Protein AF-I1QEI3-F1 (afdb_monomer)

Secondary structure (DSSP, 8-state):
-----------------------EEEEEEEETTEEEEEEEEETTS-THHHHHHHHTTS-TTS-GGG-EEEETTEEE-TTS-GGGGT--TT-EEEEETTS--PPPEEEEEEETT--EEEEEE-TTS-THHHHHHHHHTS-TTS---EEEEETTEEEPTT--TTTTT--TT-EEEEEE-----SEEEEEEE----SSS---EEEEEEETTTS-HHHHHHHHHHHS---S----EEEEETTEE--TTS-GGGGT--TT-EEEEEE-SS--SEEEEEEE-TT--EEEEEEETTS-THHHHHHHHHHS-GGG-TT----EETTTEEPPTT----

Radius of gyration: 44.95 Å; Cα contacts (8 Å, |Δi|>4): 487; chains: 1; bounding box: 97×33×172 Å

Organism: Oryza glaberrima (NCBI:txid4538)

Mean predicted aligned error: 21.42 Å

pLDDT: mean 75.98, std 14.63, range [37.31, 96.12]

Nearest PDB structures (foldseek):
  8peq-assembly2_J  TM=4.019E-01  e=6.754E-08  Homo sapiens
  6fno-assembly2_D  TM=8.205E-01  e=4.403E-04  Candidatus Caldarchaeum subterraneum
  3rcz-assembly1_A  TM=7.785E-01  e=3.681E-04  Schizosaccharomyces pombe
  3goe-assembly1_A  TM=7.679E-01  e=3.467E-04  Schizosaccharomyces pombe
  6fj7-assembly1_A  TM=7.016E-01  e=5.592E-04  Candidatus Caldarchaeum subterraneum

Foldseek 3Di:
DDDDDDDDDDDDDDDDPPPPPFDKAWEFEAEQVGTDDIDIDTQAAFQVVVVVVVVVPDDPPQLQVLKFKDFPNDTHDRRDGNVVVVDHHYGYIYMDSNNDPDDWAWEWEAEPVRDIDIDTHHQQDFQLVVLVVVLVPDDPPDANAFFKADPNDTDDSRDGNNNVVHHHPYYIYTDHDPPAPQKAKEKEWEDDPDPPDTDIDIDIDRQAPDFLVVSVVVSVVPDDPPDDPADWFKDWPNHTDDRRGGNVVVVDHHYTYIYTDRPPCPDQWDWDWDQDPVRDTDIDIDGQQAFCLVVVVVVVVPDPPVVCVPHDFDDDVNPDTDDRRDGPD

Structure (mmCIF, N/CA/C/O backbone):
data_AF-I1QEI3-F1
#
_entry.id   AF-I1QEI3-F1
#
loop_
_atom_site.group_PDB
_atom_site.id
_atom_site.type_symbol
_atom_site.label_atom_id
_atom_site.label_alt_id
_atom_site.label_comp_id
_atom_site.label_asym_id
_atom_site.label_entity_id
_atom_site.label_seq_id
_atom_site.pdbx_PDB_ins_code
_atom_site.Cartn_x
_atom_site.Cartn_y
_atom_site.Cartn_z
_atom_site.occupancy
_atom_site.B_iso_or_equiv
_atom_site.auth_seq_id
_atom_site.auth_comp_id
_atom_site.auth_asym_id
_atom_site.auth_atom_id
_atom_site.pdbx_PDB_model_num
ATOM 1 N N . MET A 1 1 ? -43.945 -4.187 102.363 1.00 39.41 1 MET A N 1
ATOM 2 C CA . MET A 1 1 ? -42.626 -4.617 101.855 1.00 39.41 1 MET A CA 1
ATOM 3 C C . MET A 1 1 ? -42.679 -4.577 100.335 1.00 39.41 1 MET A C 1
ATOM 5 O O . MET A 1 1 ? -43.653 -5.083 99.803 1.00 39.41 1 MET A O 1
ATOM 9 N N . SER A 1 2 ? -41.696 -3.902 99.724 1.00 40.25 2 SER A N 1
ATOM 10 C CA . SER A 1 2 ? -41.157 -3.994 98.346 1.00 40.25 2 SER A CA 1
ATOM 11 C C . SER A 1 2 ? -42.118 -4.255 97.166 1.00 40.25 2 SER A C 1
ATOM 13 O O . SER A 1 2 ? -42.734 -5.305 97.109 1.00 40.25 2 SER A O 1
ATOM 15 N N . SER A 1 3 ? -42.331 -3.291 96.249 1.00 38.84 3 SER A N 1
ATOM 16 C CA . SER A 1 3 ? -41.546 -3.063 94.997 1.00 38.84 3 SER A CA 1
ATOM 17 C C . SER A 1 3 ? -41.785 -4.184 93.958 1.00 38.84 3 SER A C 1
ATOM 19 O O . SER A 1 3 ? -41.676 -5.338 94.328 1.00 38.84 3 SER A O 1
ATOM 21 N N . LYS A 1 4 ? -42.037 -4.000 92.651 1.00 41.06 4 LYS A N 1
ATOM 22 C CA . LYS A 1 4 ? -41.897 -2.892 91.683 1.00 41.06 4 LYS A CA 1
ATOM 23 C C . LYS A 1 4 ? -42.450 -3.374 90.310 1.00 41.06 4 LYS A C 1
ATOM 25 O O . LYS A 1 4 ? -42.380 -4.567 90.060 1.00 41.06 4 LYS A O 1
ATOM 30 N N . ALA A 1 5 ? -42.956 -2.421 89.506 1.00 42.78 5 ALA A N 1
ATOM 31 C CA . ALA A 1 5 ? -43.163 -2.297 88.034 1.00 42.78 5 ALA A CA 1
ATOM 32 C C . ALA A 1 5 ? -43.078 -3.535 87.094 1.00 42.78 5 ALA A C 1
ATOM 34 O O . ALA A 1 5 ? -42.259 -4.421 87.303 1.00 42.78 5 ALA A O 1
ATOM 35 N N . THR A 1 6 ? -43.823 -3.602 85.974 1.00 38.12 6 THR A N 1
ATOM 36 C CA . THR A 1 6 ? -43.497 -3.003 84.637 1.00 38.12 6 THR A CA 1
ATOM 37 C C . THR A 1 6 ? -44.721 -3.223 83.702 1.00 38.12 6 THR A C 1
ATOM 39 O O . THR A 1 6 ? -45.252 -4.328 83.728 1.00 38.12 6 THR A O 1
ATOM 42 N N . ARG A 1 7 ? -45.407 -2.194 83.159 1.00 37.31 7 ARG A N 1
ATOM 43 C CA . ARG A 1 7 ? -45.267 -1.506 81.836 1.00 37.31 7 ARG A CA 1
ATOM 44 C C . ARG A 1 7 ? -45.379 -2.424 80.598 1.00 37.31 7 ARG A C 1
ATOM 46 O O . ARG A 1 7 ? -44.594 -3.356 80.505 1.00 37.31 7 ARG A O 1
ATOM 53 N N . GLU A 1 8 ? -46.475 -2.278 79.834 1.00 39.59 8 GLU A N 1
ATOM 54 C CA . GLU A 1 8 ? -46.597 -1.644 78.479 1.00 39.59 8 GLU A CA 1
ATOM 55 C C . GLU A 1 8 ? -46.305 -2.687 77.376 1.00 39.59 8 GLU A C 1
ATOM 57 O O . GLU A 1 8 ? -45.286 -3.361 77.446 1.00 39.59 8 GLU A O 1
ATOM 62 N N . ASP A 1 9 ? -47.311 -3.117 76.607 1.00 42.62 9 ASP A N 1
ATOM 63 C CA . ASP A 1 9 ? -47.854 -2.536 75.353 1.00 42.62 9 ASP A CA 1
ATOM 64 C C . ASP A 1 9 ? -47.081 -3.005 74.102 1.00 42.62 9 ASP A C 1
ATOM 66 O O . ASP A 1 9 ? -45.919 -3.380 74.196 1.00 42.62 9 ASP A O 1
ATOM 70 N N . ASP A 1 10 ? -47.801 -2.993 72.971 1.00 41.34 10 ASP A N 1
ATOM 71 C CA . ASP A 1 10 ? -47.399 -3.115 71.553 1.00 41.34 10 ASP A CA 1
ATOM 72 C C . ASP A 1 10 ? -47.964 -4.373 70.841 1.00 41.34 10 ASP A C 1
ATOM 74 O O . ASP A 1 10 ? -47.678 -5.504 71.229 1.00 41.34 10 ASP A O 1
ATOM 78 N N . ALA A 1 11 ? -48.926 -4.281 69.900 1.00 45.84 11 ALA A N 1
ATOM 79 C CA . ALA A 1 11 ? -48.977 -3.492 68.645 1.00 45.84 11 ALA A CA 1
ATOM 80 C C . ALA A 1 11 ? -47.878 -3.951 67.668 1.00 45.84 11 ALA A C 1
ATOM 82 O O . ALA A 1 11 ? -46.758 -4.210 68.079 1.00 45.84 11 ALA A O 1
ATOM 83 N N . ASP A 1 12 ? -48.043 -4.075 66.362 1.00 39.56 12 ASP A N 1
ATOM 84 C CA . ASP A 1 12 ? -49.139 -4.019 65.402 1.00 39.56 12 ASP A CA 1
ATOM 85 C C . ASP A 1 12 ? -48.501 -4.629 64.140 1.00 39.56 12 ASP A C 1
ATOM 87 O O . ASP A 1 12 ? -47.319 -4.401 63.861 1.00 39.56 12 ASP A O 1
ATOM 91 N N . ASP A 1 13 ? -49.244 -5.462 63.429 1.00 47.41 13 ASP A N 1
ATOM 92 C CA . ASP A 1 13 ? -48.789 -6.148 62.225 1.00 47.41 13 ASP A CA 1
ATOM 93 C C . ASP A 1 13 ? -48.844 -5.154 61.058 1.00 47.41 13 ASP A C 1
ATOM 95 O O . ASP A 1 13 ? -49.904 -4.885 60.497 1.00 47.41 13 ASP A O 1
ATOM 99 N N . SER A 1 14 ? -47.702 -4.546 60.731 1.00 42.22 14 SER A N 1
ATOM 100 C CA . SER A 1 14 ? -47.558 -3.658 59.576 1.00 42.22 14 SER A CA 1
ATOM 101 C C . SER A 1 14 ? -46.468 -4.192 58.656 1.00 42.22 14 SER A C 1
ATOM 103 O O . SER A 1 14 ? -45.283 -3.862 58.755 1.00 42.22 14 SER A O 1
ATOM 105 N N . SER A 1 15 ? -46.897 -5.066 57.748 1.00 46.69 15 SER A N 1
ATOM 106 C CA . SER A 1 15 ? -46.130 -5.523 56.598 1.00 46.69 15 SER A CA 1
ATOM 107 C C . SER A 1 15 ? -45.756 -4.332 55.708 1.00 46.69 15 SER A C 1
ATOM 109 O O . SER A 1 15 ? -46.595 -3.775 54.996 1.00 46.69 15 SER A O 1
ATOM 111 N N . SER A 1 16 ? -44.482 -3.948 55.744 1.00 42.94 16 SER A N 1
ATOM 112 C CA . SER A 1 16 ? -43.879 -3.039 54.765 1.00 42.94 16 SER A CA 1
ATOM 113 C C . SER A 1 16 ? -43.686 -3.769 53.426 1.00 42.94 16 SER A C 1
ATOM 115 O O . SER A 1 16 ? -43.391 -4.965 53.448 1.00 42.94 16 SER A O 1
ATOM 117 N N . PRO A 1 17 ? -43.822 -3.103 52.263 1.00 44.69 17 PRO A N 1
ATOM 118 C CA . PRO A 1 17 ? -43.474 -3.723 50.991 1.00 44.69 17 PRO A CA 1
ATOM 119 C C . PRO A 1 17 ? -41.961 -3.974 50.965 1.00 44.69 17 PRO A C 1
ATOM 121 O O . PRO A 1 17 ? -41.181 -3.081 51.303 1.00 44.69 17 PRO A O 1
ATOM 124 N N . GLU A 1 18 ? -41.549 -5.186 50.587 1.00 45.38 18 GLU A N 1
ATOM 125 C CA . GLU A 1 18 ? -40.155 -5.500 50.270 1.00 45.38 18 GLU A CA 1
ATOM 126 C C . GLU A 1 18 ? -39.706 -4.587 49.126 1.00 45.38 18 GLU A C 1
ATOM 128 O O . GLU A 1 18 ? -40.025 -4.793 47.958 1.00 45.38 18 GLU A O 1
ATOM 133 N N . VAL A 1 19 ? -38.995 -3.522 49.487 1.00 49.09 19 VAL A N 1
ATOM 134 C CA . VAL A 1 19 ? -38.166 -2.754 48.567 1.00 49.09 19 VAL A CA 1
ATOM 135 C C . VAL A 1 19 ? -37.103 -3.731 48.078 1.00 49.09 19 VAL A C 1
ATOM 137 O O . VAL A 1 19 ? -36.240 -4.115 48.869 1.00 49.09 19 VAL A O 1
ATOM 140 N N . GLU A 1 20 ? -37.184 -4.174 46.819 1.00 53.31 20 GLU A N 1
ATOM 141 C CA . GLU A 1 20 ? -36.096 -4.934 46.202 1.00 53.31 20 GLU A CA 1
ATOM 142 C C . GLU A 1 20 ? -34.801 -4.161 46.443 1.00 53.31 20 GLU A C 1
ATOM 144 O O . GLU A 1 20 ? -34.665 -2.991 46.075 1.00 53.31 20 GLU A O 1
ATOM 149 N N . ALA A 1 21 ? -33.888 -4.785 47.183 1.00 55.72 21 ALA A N 1
ATOM 150 C CA . ALA A 1 21 ? -32.648 -4.157 47.579 1.00 55.72 21 ALA A CA 1
ATOM 151 C C . ALA A 1 21 ? -31.871 -3.811 46.307 1.00 55.72 21 ALA A C 1
ATOM 153 O O . ALA A 1 21 ? -31.366 -4.704 45.634 1.00 55.72 21 ALA A O 1
ATOM 154 N N . SER A 1 22 ? -31.790 -2.516 45.991 1.00 64.50 22 SER A N 1
ATOM 155 C CA . SER A 1 22 ? -30.967 -1.969 44.913 1.00 64.50 22 SER A CA 1
ATOM 156 C C . SER A 1 22 ? -29.565 -2.580 44.991 1.00 64.50 22 SER A C 1
ATOM 158 O O . SER A 1 22 ? -28.791 -2.251 45.899 1.00 64.50 22 SER A O 1
ATOM 160 N N . SER A 1 23 ? -29.272 -3.517 44.094 1.00 85.62 23 SER A N 1
ATOM 161 C CA . SER A 1 23 ? -28.001 -4.230 44.029 1.00 85.62 23 SER A CA 1
ATOM 162 C C . SER A 1 23 ? -26.923 -3.300 43.476 1.00 85.62 23 SER A C 1
ATOM 164 O O . SER A 1 23 ? -27.188 -2.468 42.610 1.00 85.62 23 SER A O 1
ATOM 166 N N . LEU A 1 24 ? -25.705 -3.395 44.010 1.00 93.81 24 LEU A N 1
ATOM 167 C CA . LEU A 1 24 ? -24.551 -2.656 43.495 1.00 93.81 24 LEU A CA 1
ATOM 168 C C . LEU A 1 24 ? -23.885 -3.474 42.388 1.00 93.81 24 LEU A C 1
ATOM 170 O O . LEU A 1 24 ? -23.612 -4.655 42.592 1.00 93.81 24 LEU A O 1
ATOM 174 N N . ILE A 1 25 ? -23.593 -2.827 41.263 1.00 95.12 25 ILE A N 1
ATOM 175 C CA . ILE A 1 25 ? -22.855 -3.395 40.131 1.00 95.12 25 ILE A CA 1
ATOM 176 C C . ILE A 1 25 ? -21.701 -2.471 39.742 1.00 95.12 25 ILE A C 1
ATOM 178 O O . ILE A 1 25 ? -21.769 -1.256 39.931 1.00 95.12 25 ILE A O 1
ATOM 182 N N . THR A 1 26 ? -20.639 -3.039 39.189 1.00 95.44 26 THR A N 1
ATOM 183 C CA . THR A 1 26 ? -19.457 -2.329 38.703 1.00 95.44 26 THR A CA 1
ATOM 184 C C . THR A 1 26 ? -19.422 -2.367 37.186 1.00 95.44 26 THR A C 1
ATOM 186 O O . THR A 1 26 ? -19.091 -3.388 36.592 1.00 95.44 26 THR A O 1
ATOM 189 N N . LEU A 1 27 ? -19.719 -1.236 36.555 1.00 95.19 27 LEU A N 1
ATOM 190 C CA . LEU A 1 27 ? -19.698 -1.096 35.102 1.00 95.19 27 LEU A CA 1
ATOM 191 C C . LEU A 1 27 ? -18.337 -0.602 34.615 1.00 95.19 27 LEU A C 1
ATOM 193 O O . LEU A 1 27 ? -17.633 0.142 35.309 1.00 95.19 27 LEU A O 1
ATOM 197 N N . ARG A 1 28 ? -17.966 -0.999 33.397 1.00 93.31 28 ARG A N 1
ATOM 198 C CA . ARG A 1 28 ? -16.709 -0.616 32.743 1.00 93.31 28 ARG A CA 1
ATOM 199 C C . ARG A 1 28 ? -17.022 0.222 31.516 1.00 93.31 28 ARG A C 1
ATOM 201 O O . ARG A 1 28 ? -17.738 -0.243 30.636 1.00 93.31 28 ARG A O 1
ATOM 208 N N . VAL A 1 29 ? -16.455 1.423 31.415 1.00 90.62 29 VAL A N 1
ATOM 209 C CA . VAL A 1 29 ? -16.545 2.199 30.169 1.00 90.62 29 VAL A CA 1
ATOM 210 C C . VAL A 1 29 ? -15.271 2.005 29.371 1.00 90.62 29 VAL A C 1
ATOM 212 O O . VAL A 1 29 ? -14.158 2.233 29.863 1.00 90.62 29 VAL A O 1
ATOM 215 N N . LYS A 1 30 ? -15.451 1.567 28.130 1.00 85.69 30 LYS A N 1
ATOM 216 C CA . LYS A 1 30 ? -14.377 1.314 27.182 1.00 85.69 30 LYS A CA 1
ATOM 217 C C . LYS A 1 30 ? -14.507 2.243 25.989 1.00 85.69 30 LYS A C 1
ATOM 219 O O . LYS A 1 30 ? -15.583 2.377 25.410 1.00 85.69 30 LYS A O 1
ATOM 224 N N . ASP A 1 31 ? -13.395 2.831 25.580 1.00 77.12 31 ASP A N 1
ATOM 225 C CA . ASP A 1 31 ? -13.289 3.482 24.282 1.00 77.12 31 ASP A CA 1
ATOM 226 C C . ASP A 1 31 ? -12.246 2.782 23.407 1.00 77.12 31 ASP A C 1
ATOM 228 O O . ASP A 1 31 ? -11.858 1.634 23.642 1.00 77.12 31 ASP A O 1
ATOM 232 N N . SER A 1 32 ? -11.842 3.437 22.327 1.00 60.47 32 SER A N 1
ATOM 233 C CA . SER A 1 32 ? -10.917 2.870 21.361 1.00 60.47 32 SER A CA 1
ATOM 234 C C . SER A 1 32 ? -9.519 2.583 21.899 1.00 60.47 32 SER A C 1
ATOM 236 O O . SER A 1 32 ? -8.801 1.798 21.287 1.00 60.47 32 SER A O 1
ATOM 238 N N . GLU A 1 33 ? -9.124 3.202 23.009 1.00 65.81 33 GLU A N 1
ATOM 239 C CA . GLU A 1 33 ? -7.818 2.982 23.632 1.00 65.81 33 GLU A CA 1
ATOM 240 C C . GLU A 1 33 ? -7.867 1.918 24.737 1.00 65.81 33 GLU A C 1
ATOM 242 O O . GLU A 1 33 ? -6.837 1.550 25.301 1.00 65.81 33 GLU A O 1
ATOM 247 N N . GLY A 1 34 ? -9.053 1.375 25.024 1.00 65.81 34 GLY A N 1
ATOM 248 C CA . GLY A 1 34 ? -9.265 0.347 26.034 1.00 65.81 34 GLY A CA 1
ATOM 249 C C . GLY A 1 34 ? -10.199 0.804 27.147 1.00 65.81 34 GLY A C 1
ATOM 250 O O . GLY A 1 34 ? -11.004 1.721 26.988 1.00 65.81 34 GLY A O 1
ATOM 251 N N . VAL A 1 35 ? -10.166 0.084 28.272 1.00 70.50 35 VAL A N 1
ATOM 252 C CA . VAL A 1 35 ? -11.024 0.407 29.419 1.00 70.50 35 VAL A CA 1
ATOM 253 C C . VAL A 1 35 ? -10.459 1.627 30.121 1.00 70.50 35 VAL A C 1
ATOM 255 O O . VAL A 1 35 ? -9.336 1.590 30.617 1.00 70.50 35 VAL A O 1
ATOM 258 N N . ARG A 1 36 ? -11.251 2.694 30.163 1.00 75.50 36 ARG A N 1
ATOM 259 C CA . ARG A 1 36 ? -10.843 3.987 30.716 1.00 75.50 36 ARG A CA 1
ATOM 260 C C . ARG A 1 36 ? -11.254 4.141 32.164 1.00 75.50 36 ARG A C 1
ATOM 262 O O . ARG A 1 36 ? -10.493 4.688 32.954 1.00 75.50 36 ARG A O 1
ATOM 269 N N . ILE A 1 37 ? -12.436 3.635 32.514 1.00 87.62 37 ILE A N 1
ATOM 270 C CA . ILE A 1 37 ? -12.957 3.715 33.876 1.00 87.62 37 ILE A CA 1
ATOM 271 C C . ILE A 1 37 ? -13.713 2.455 34.278 1.00 87.62 37 ILE A C 1
ATOM 273 O O . ILE A 1 37 ? -14.273 1.732 33.451 1.00 87.62 37 ILE A O 1
ATOM 277 N N . THR A 1 38 ? -13.776 2.260 35.587 1.00 91.19 38 THR A N 1
ATOM 278 C CA . THR A 1 38 ? -14.713 1.362 36.256 1.00 91.19 38 THR A CA 1
ATOM 279 C C . THR A 1 38 ? -15.485 2.172 37.283 1.00 91.19 38 THR A C 1
ATOM 281 O O . THR A 1 38 ? -14.866 2.935 38.030 1.00 91.19 38 THR A O 1
ATOM 284 N N . ARG A 1 39 ? -16.804 2.009 37.354 1.00 92.19 39 ARG A N 1
ATOM 285 C CA . ARG A 1 39 ? -17.627 2.695 38.351 1.00 92.19 39 ARG A CA 1
ATOM 286 C C . ARG A 1 39 ? -18.641 1.738 38.951 1.00 92.19 39 ARG A C 1
ATOM 288 O O . ARG A 1 39 ? -19.391 1.089 38.230 1.00 92.19 39 ARG A O 1
ATOM 295 N N . THR A 1 40 ? -18.659 1.687 40.277 1.00 94.69 40 THR A N 1
ATOM 296 C CA . THR A 1 40 ? -19.677 0.967 41.038 1.00 94.69 40 THR A CA 1
ATOM 297 C C . THR A 1 40 ? -20.863 1.893 41.294 1.00 94.69 40 THR A C 1
ATOM 299 O O . THR A 1 40 ? -20.678 3.009 41.782 1.00 94.69 40 THR A O 1
ATOM 302 N N . MET A 1 41 ? -22.066 1.442 40.952 1.00 94.56 41 MET A N 1
ATOM 303 C CA . MET A 1 41 ? -23.328 2.170 41.120 1.00 94.56 41 MET A CA 1
ATOM 304 C C . MET A 1 41 ? -24.469 1.189 41.404 1.00 94.56 41 MET A C 1
ATOM 306 O O . MET A 1 41 ? -24.298 -0.023 41.256 1.00 94.56 41 MET A O 1
ATOM 310 N N . ARG A 1 42 ? -25.624 1.677 41.860 1.00 94.69 42 ARG A N 1
ATOM 311 C CA . ARG A 1 42 ? -26.803 0.822 42.043 1.00 94.69 42 ARG A CA 1
ATOM 312 C C . ARG A 1 42 ? -27.441 0.516 40.695 1.00 94.69 42 ARG A C 1
ATOM 314 O O . ARG A 1 42 ? -27.432 1.350 39.794 1.00 94.69 42 ARG A O 1
ATOM 321 N N . THR A 1 43 ? -28.093 -0.635 40.596 1.00 93.50 43 THR A N 1
ATOM 322 C CA . THR A 1 43 ? -28.912 -1.014 39.432 1.00 93.50 43 THR A CA 1
ATOM 323 C C . THR A 1 43 ? -30.067 -0.052 39.153 1.00 93.50 43 THR A C 1
ATOM 325 O O . THR A 1 43 ? -30.580 -0.036 38.040 1.00 93.50 43 THR A O 1
ATOM 328 N N . THR A 1 44 ? -30.436 0.773 40.137 1.00 93.06 44 THR A N 1
ATOM 329 C CA . THR A 1 44 ? -31.483 1.800 40.065 1.00 93.06 44 THR A CA 1
ATOM 330 C C . THR A 1 44 ? -30.955 3.221 39.845 1.00 93.06 44 THR A C 1
ATOM 332 O O . THR A 1 44 ? -31.761 4.142 39.737 1.00 93.06 44 THR A O 1
ATOM 335 N N . ASP A 1 45 ? -29.636 3.436 39.861 1.00 94.38 45 ASP A N 1
ATOM 336 C CA . ASP A 1 45 ? -29.056 4.768 39.651 1.00 94.38 45 ASP A CA 1
ATOM 337 C C . ASP A 1 45 ? -29.113 5.135 38.159 1.00 94.38 45 ASP A C 1
ATOM 339 O O . ASP A 1 45 ? -29.025 4.262 37.295 1.00 94.38 45 ASP A O 1
ATOM 343 N N . ALA A 1 46 ? -29.249 6.423 37.844 1.00 96.12 46 ALA A N 1
ATOM 344 C CA . ALA A 1 46 ? -29.256 6.899 36.462 1.00 96.12 46 ALA A CA 1
ATOM 345 C C . ALA A 1 46 ? -27.864 6.754 35.821 1.00 96.12 46 ALA A C 1
ATOM 347 O O . ALA A 1 46 ? -26.844 7.040 36.448 1.00 96.12 46 ALA A O 1
ATOM 348 N N . LEU A 1 47 ? -27.809 6.336 34.557 1.00 95.69 47 LEU A N 1
ATOM 349 C CA . LEU A 1 47 ? -26.563 6.153 33.810 1.00 95.69 47 LEU A CA 1
ATOM 350 C C . LEU A 1 47 ? -25.888 7.481 33.426 1.00 95.69 47 LEU A C 1
ATOM 352 O O . LEU A 1 47 ? -24.709 7.454 33.080 1.00 95.69 47 LEU A O 1
ATOM 356 N N . ASP A 1 48 ? -26.572 8.624 33.555 1.00 94.31 48 ASP A N 1
ATOM 357 C CA . ASP A 1 48 ? -25.983 9.970 33.446 1.00 94.31 48 ASP A CA 1
ATOM 358 C C . ASP A 1 48 ? -24.773 10.103 34.377 1.00 94.31 48 ASP A C 1
ATOM 360 O O . ASP A 1 48 ? -23.714 10.556 33.954 1.00 94.31 48 ASP A O 1
ATOM 364 N N . ASP A 1 49 ? -24.864 9.580 35.603 1.00 91.81 49 ASP A N 1
ATOM 365 C CA . ASP A 1 49 ? -23.755 9.594 36.557 1.00 91.81 49 ASP A CA 1
ATOM 366 C C . ASP A 1 49 ? -22.498 8.913 35.990 1.00 91.81 49 ASP A C 1
ATOM 368 O O . ASP A 1 49 ? -21.379 9.411 36.155 1.00 91.81 49 ASP A O 1
ATOM 372 N N . LEU A 1 50 ? -22.660 7.761 35.328 1.00 93.31 50 LEU A N 1
ATOM 373 C CA . LEU A 1 50 ? -21.569 7.028 34.682 1.00 93.31 50 LEU A CA 1
ATOM 374 C C . LEU A 1 50 ? -21.000 7.813 33.494 1.00 93.31 50 LEU A C 1
ATOM 376 O O . LEU A 1 50 ? -19.776 7.907 33.360 1.00 93.31 50 LEU A O 1
ATOM 380 N N . MET A 1 51 ? -21.879 8.359 32.651 1.00 91.25 51 MET A N 1
ATOM 381 C CA . MET A 1 51 ? -21.511 9.101 31.444 1.00 91.25 51 MET A CA 1
ATOM 382 C C . MET A 1 51 ? -20.769 10.393 31.784 1.00 91.25 51 MET A C 1
ATOM 384 O O . MET A 1 51 ? -19.672 10.604 31.272 1.00 91.25 51 MET A O 1
ATOM 388 N N . ASP A 1 52 ? -21.298 11.200 32.701 1.00 90.06 52 ASP A N 1
ATOM 389 C CA . ASP A 1 52 ? -20.698 12.462 33.143 1.00 90.06 52 ASP A CA 1
ATOM 390 C C . ASP A 1 52 ? -19.317 12.244 33.757 1.00 90.06 52 ASP A C 1
ATOM 392 O O . ASP A 1 52 ? -18.382 13.010 33.522 1.00 90.06 52 ASP A O 1
ATOM 396 N N . PHE A 1 53 ? -19.152 11.163 34.517 1.00 89.94 53 PHE A N 1
ATOM 397 C CA . PHE A 1 53 ? -17.861 10.831 35.108 1.00 89.94 53 PHE A CA 1
ATOM 398 C C . PHE A 1 53 ? -16.833 10.372 34.082 1.00 89.94 53 PHE A C 1
ATOM 400 O O . PHE A 1 53 ? -15.661 10.724 34.206 1.00 89.94 53 PHE A O 1
ATOM 407 N N . TYR A 1 54 ? -17.251 9.622 33.061 1.00 88.31 54 TYR A N 1
ATOM 408 C CA . TYR A 1 54 ? -16.374 9.320 31.936 1.00 88.31 54 TYR A CA 1
ATOM 409 C C . TYR A 1 54 ? -16.000 10.598 31.173 1.00 88.31 54 TYR A C 1
ATOM 411 O O . TYR A 1 54 ? -14.814 10.872 31.000 1.00 88.31 54 TYR A O 1
ATOM 419 N N . LEU A 1 55 ? -16.985 11.409 30.774 1.00 85.12 55 LEU A N 1
ATOM 420 C CA . LEU A 1 55 ? -16.778 12.631 29.991 1.00 85.12 55 LEU A CA 1
ATOM 421 C C . LEU A 1 55 ? -15.927 13.667 30.736 1.00 85.12 55 LEU A C 1
ATOM 423 O O . LEU A 1 55 ? -15.084 14.313 30.124 1.00 85.12 55 LEU A O 1
ATOM 427 N N . GLY A 1 56 ? -16.065 13.769 32.060 1.00 83.62 56 GLY A N 1
ATOM 428 C CA . GLY A 1 56 ? -15.216 14.619 32.898 1.00 83.62 56 GLY A CA 1
ATOM 429 C C . GLY A 1 56 ? -13.743 14.190 32.954 1.00 83.62 56 GLY A C 1
ATOM 430 O O . GLY A 1 56 ? -12.896 14.988 33.353 1.00 83.62 56 GLY A O 1
ATOM 431 N N . MET A 1 57 ? -13.421 12.953 32.557 1.00 79.00 57 MET A N 1
ATOM 432 C CA . MET A 1 57 ? -12.048 12.437 32.465 1.00 79.00 57 MET A CA 1
ATOM 433 C C . MET A 1 57 ? -11.489 12.451 31.034 1.00 79.00 57 MET A C 1
ATOM 435 O O . MET A 1 57 ? -10.287 12.252 30.850 1.00 79.00 57 MET A O 1
ATOM 439 N N . VAL A 1 58 ? -12.331 12.682 30.023 1.00 71.38 58 VAL A N 1
ATOM 440 C CA . VAL A 1 58 ? -11.910 12.770 28.621 1.00 71.38 58 VAL A CA 1
ATOM 441 C C . VAL A 1 58 ? -11.240 14.134 28.367 1.00 71.38 58 VAL A C 1
ATOM 443 O O . VAL A 1 58 ? -11.792 15.163 28.758 1.00 71.38 58 VAL A O 1
ATOM 446 N N . PRO A 1 59 ? -10.051 14.181 27.729 1.00 65.94 59 PRO A N 1
ATOM 447 C CA . PRO A 1 59 ? -9.400 15.436 27.354 1.00 65.94 59 PRO A CA 1
ATOM 448 C C . PRO A 1 59 ? -10.318 16.338 26.520 1.00 65.94 59 PRO A C 1
ATOM 450 O O . PRO A 1 59 ? -10.999 15.855 25.618 1.00 65.94 59 PRO A O 1
ATOM 453 N N . ALA A 1 60 ? -10.280 17.649 26.777 1.00 59.59 60 ALA A N 1
ATOM 454 C CA . ALA A 1 60 ? -11.128 18.651 26.114 1.00 59.59 60 ALA A CA 1
ATOM 455 C C . ALA A 1 60 ? -10.957 18.720 24.582 1.00 59.59 60 ALA A C 1
ATOM 457 O O . ALA A 1 60 ? -11.783 19.314 23.896 1.00 59.59 60 ALA A O 1
ATOM 458 N N . ASP A 1 61 ? -9.888 18.120 24.060 1.00 57.41 61 ASP A N 1
ATOM 459 C CA . ASP A 1 61 ? -9.531 18.094 22.643 1.00 57.41 61 ASP A CA 1
ATOM 460 C C . ASP A 1 61 ? -10.326 17.029 21.857 1.00 57.41 61 ASP A C 1
ATOM 462 O O . ASP A 1 61 ? -10.274 17.006 20.628 1.00 57.41 61 ASP A O 1
ATOM 466 N N . MET A 1 62 ? -11.038 16.125 22.545 1.00 57.81 62 MET A N 1
ATOM 467 C CA . MET A 1 62 ? -12.003 15.223 21.916 1.00 57.81 62 MET A CA 1
ATOM 468 C C . MET A 1 62 ? -13.356 15.924 21.777 1.00 57.81 62 MET A C 1
ATOM 470 O O . MET A 1 62 ? -13.900 16.404 22.771 1.00 57.81 62 MET A O 1
ATOM 474 N N . ASP A 1 63 ? -13.942 15.890 20.573 1.00 57.12 63 ASP A N 1
ATOM 475 C CA . ASP A 1 63 ? -15.341 16.267 20.304 1.00 57.12 63 ASP A CA 1
ATOM 476 C C . ASP A 1 63 ? -16.309 15.251 20.946 1.00 57.12 63 ASP A C 1
ATOM 478 O O . ASP A 1 63 ? -17.088 14.561 20.298 1.00 57.12 63 ASP A O 1
ATOM 482 N N . ALA A 1 64 ? -16.257 15.126 22.272 1.00 59.19 64 ALA A N 1
ATOM 483 C CA . ALA A 1 64 ? -17.078 14.205 23.047 1.00 59.19 64 ALA A CA 1
ATOM 484 C C . ALA A 1 64 ? -18.561 14.626 23.091 1.00 59.19 64 ALA A C 1
ATOM 486 O O . ALA A 1 64 ? -19.409 13.845 23.518 1.00 59.19 64 ALA A O 1
ATOM 487 N N . ALA A 1 65 ? -18.874 15.845 22.631 1.00 60.91 65 ALA A N 1
ATOM 488 C CA . ALA A 1 65 ? -20.215 16.421 22.614 1.00 60.91 65 ALA A CA 1
ATOM 489 C C . ALA A 1 65 ? -21.204 15.665 21.705 1.00 60.91 65 ALA A C 1
ATOM 491 O O . ALA A 1 65 ? -22.410 15.740 21.938 1.00 60.91 65 ALA A O 1
ATOM 492 N N . GLU A 1 66 ? -20.719 14.923 20.704 1.00 66.56 66 GLU A N 1
ATOM 493 C CA . GLU A 1 66 ? -21.557 14.125 19.792 1.00 66.56 66 GLU A CA 1
ATOM 494 C C . GLU A 1 66 ? -21.513 12.615 20.083 1.00 66.56 66 GLU A C 1
ATOM 496 O O . GLU A 1 66 ? -22.164 11.823 19.397 1.00 66.56 66 GLU A O 1
ATOM 501 N N . GLY A 1 67 ? -20.790 12.199 21.126 1.00 77.88 67 GLY A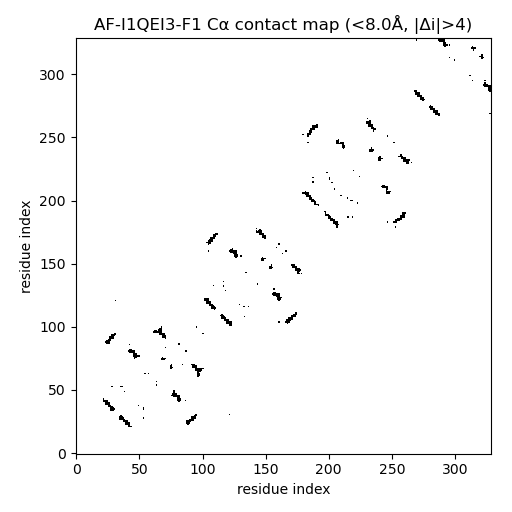 N 1
ATOM 502 C CA . GLY A 1 67 ? -20.531 10.790 21.377 1.00 77.88 67 GLY A CA 1
ATOM 503 C C . GLY A 1 67 ? -21.760 9.969 21.785 1.00 77.88 67 GLY A C 1
ATOM 504 O O . GLY A 1 67 ? -22.694 10.459 22.423 1.00 77.88 67 GLY A O 1
ATOM 505 N N . VAL A 1 68 ? -21.756 8.674 21.451 1.00 86.62 68 VAL A N 1
ATOM 506 C CA . VAL A 1 68 ? -22.797 7.713 21.851 1.00 86.62 68 VAL A CA 1
ATOM 507 C C . VAL A 1 68 ? -22.233 6.589 22.714 1.00 86.62 68 VAL A C 1
ATOM 509 O O . VAL A 1 68 ? -21.180 6.021 22.429 1.00 86.62 68 VAL A O 1
ATOM 512 N N . PHE A 1 69 ? -22.971 6.243 23.767 1.00 89.56 69 PHE A N 1
ATOM 513 C CA . PHE A 1 69 ? -22.706 5.088 24.620 1.00 89.56 69 PHE A CA 1
ATOM 514 C C . PHE A 1 69 ? -23.548 3.899 24.157 1.00 89.56 69 PHE A C 1
ATOM 516 O O . PHE A 1 69 ? -24.717 4.064 23.807 1.00 89.56 69 PHE A O 1
ATOM 523 N N . MET A 1 70 ? -22.973 2.698 24.159 1.00 88.19 70 MET A N 1
ATOM 524 C CA . MET A 1 70 ? -23.624 1.480 23.675 1.00 88.19 70 MET A CA 1
ATOM 525 C C . MET A 1 70 ? -23.412 0.301 24.631 1.00 88.19 70 MET A C 1
ATOM 527 O O . MET A 1 70 ? -22.306 0.095 25.125 1.00 88.19 70 MET A O 1
ATOM 531 N N . HIS A 1 71 ? -24.451 -0.515 24.809 1.00 87.62 71 HIS A N 1
ATOM 532 C CA . HIS A 1 71 ? -24.447 -1.778 25.555 1.00 87.62 71 HIS A CA 1
ATOM 533 C C . HIS A 1 71 ? -25.178 -2.851 24.739 1.00 87.62 71 HIS A C 1
ATOM 535 O O . HIS A 1 71 ? -26.312 -2.617 24.326 1.00 87.62 71 HIS A O 1
ATOM 541 N N . TYR A 1 72 ? -24.534 -3.986 24.432 1.00 80.12 72 TYR A N 1
ATOM 542 C CA . TYR A 1 72 ? -25.062 -5.040 23.537 1.00 80.12 72 TYR A CA 1
ATOM 543 C C . TYR A 1 72 ? -25.841 -4.498 22.319 1.00 80.12 72 TYR A C 1
ATOM 545 O O . TYR A 1 72 ? -26.984 -4.872 22.059 1.00 80.12 72 TYR A O 1
ATOM 553 N N . CYS A 1 73 ? -25.219 -3.588 21.560 1.00 68.12 73 CYS A N 1
ATOM 554 C CA . CYS A 1 73 ? -25.804 -2.950 20.368 1.00 68.12 73 CYS A CA 1
ATOM 555 C C . CYS A 1 73 ? -27.010 -2.023 20.626 1.00 68.12 73 CYS A C 1
ATOM 557 O O . CYS A 1 73 ? -27.611 -1.523 19.676 1.00 68.12 73 CYS A O 1
ATOM 559 N N . ARG A 1 74 ? -27.367 -1.749 21.882 1.00 79.12 74 ARG A N 1
ATOM 560 C CA . ARG A 1 74 ? -28.379 -0.757 22.256 1.00 79.12 74 ARG A CA 1
ATOM 561 C C . ARG A 1 74 ? -27.703 0.538 22.668 1.00 79.12 74 ARG A C 1
ATOM 563 O O . ARG A 1 74 ? -26.738 0.516 23.428 1.00 79.12 74 ARG A O 1
ATOM 570 N N . ARG A 1 75 ? -28.228 1.664 22.183 1.00 87.50 75 ARG A N 1
ATOM 571 C CA . ARG A 1 75 ? -27.804 2.983 22.654 1.00 87.50 75 ARG A CA 1
ATOM 572 C C . ARG A 1 75 ? -28.190 3.123 24.117 1.00 87.50 75 ARG A C 1
ATOM 574 O O . ARG A 1 75 ? -29.356 2.947 24.456 1.00 87.50 75 ARG A O 1
ATOM 581 N N . VAL A 1 76 ? -27.202 3.439 24.938 1.00 90.94 76 VAL A N 1
ATOM 582 C CA . VAL A 1 76 ? -27.387 3.776 26.340 1.00 90.94 76 VAL A CA 1
ATOM 583 C C . VAL A 1 76 ? -27.734 5.257 26.416 1.00 90.94 76 VAL A C 1
ATOM 585 O O . VAL A 1 76 ? -27.066 6.099 25.814 1.00 90.94 76 VAL A O 1
ATOM 588 N N . THR A 1 77 ? -28.804 5.562 27.133 1.00 91.69 77 THR A N 1
ATOM 589 C CA . THR A 1 77 ? -29.252 6.916 27.461 1.00 91.69 77 THR A CA 1
ATOM 590 C C . THR A 1 77 ? -29.101 7.112 28.961 1.00 91.69 77 THR A C 1
ATOM 592 O O . THR A 1 77 ? -29.332 6.172 29.724 1.00 91.69 77 THR A O 1
ATOM 595 N N . GLY A 1 78 ? -28.644 8.285 29.387 1.00 90.44 78 GLY A N 1
ATOM 596 C CA . GLY A 1 78 ? -28.272 8.482 30.784 1.00 90.44 78 GLY A CA 1
ATOM 597 C C . GLY A 1 78 ? -29.451 8.717 31.736 1.00 90.44 78 GLY A C 1
ATOM 598 O O . GLY A 1 78 ? -29.324 8.471 32.931 1.00 90.44 78 GLY A O 1
ATOM 599 N N . ASP A 1 79 ? -30.638 9.028 31.211 1.00 91.94 79 ASP A N 1
ATOM 600 C CA . ASP A 1 79 ? -31.894 9.086 31.971 1.00 91.94 79 ASP A CA 1
ATOM 601 C C . ASP A 1 79 ? -32.383 7.710 32.459 1.00 91.94 79 ASP A C 1
ATOM 603 O O . ASP A 1 79 ? -33.265 7.627 33.315 1.00 91.94 79 ASP A O 1
ATOM 607 N N . ARG A 1 80 ? -31.827 6.626 31.907 1.00 95.12 80 ARG A N 1
ATOM 608 C CA . ARG A 1 80 ? -32.165 5.243 32.255 1.00 95.12 80 ARG A CA 1
ATOM 609 C C . ARG A 1 80 ? -31.180 4.640 33.242 1.00 95.12 80 ARG A C 1
ATOM 611 O O . ARG A 1 80 ? -30.087 5.152 33.455 1.00 95.12 80 ARG A O 1
ATOM 618 N N . THR A 1 81 ? -31.570 3.515 33.817 1.00 95.81 81 THR A N 1
ATOM 619 C CA . THR A 1 81 ? -30.816 2.788 34.839 1.00 95.81 81 THR A CA 1
ATOM 620 C C . THR A 1 81 ? -30.138 1.544 34.259 1.00 95.81 81 THR A C 1
ATOM 622 O O . THR A 1 81 ? -30.553 1.059 33.202 1.00 95.81 81 THR A O 1
ATOM 625 N N . PRO A 1 82 ? -29.115 0.973 34.921 1.00 95.94 82 PRO A N 1
ATOM 626 C CA . PRO A 1 82 ? -28.546 -0.302 34.498 1.00 95.94 82 PRO A CA 1
ATOM 627 C C . PRO A 1 82 ? -29.576 -1.438 34.394 1.00 95.94 82 PRO A C 1
ATOM 629 O O . PRO A 1 82 ? -29.500 -2.246 33.468 1.00 95.94 82 PRO A O 1
ATOM 632 N N . ALA A 1 83 ? -30.568 -1.472 35.293 1.00 93.75 83 ALA A N 1
ATOM 633 C CA . ALA A 1 83 ? -31.646 -2.459 35.254 1.00 93.75 83 ALA A CA 1
ATOM 634 C C . ALA A 1 83 ? -32.483 -2.376 33.962 1.00 93.75 83 ALA A C 1
ATOM 636 O O . ALA A 1 83 ? -32.892 -3.408 33.441 1.00 93.75 83 ALA A O 1
ATOM 637 N N . ASP A 1 84 ? -32.670 -1.182 33.383 1.00 93.38 84 ASP A N 1
ATOM 638 C CA . ASP A 1 84 ? -33.409 -1.005 32.118 1.00 93.38 84 ASP A CA 1
ATOM 639 C C . ASP A 1 84 ? -32.703 -1.634 30.901 1.00 93.38 84 ASP A C 1
ATOM 641 O O . ASP A 1 84 ? -33.304 -1.789 29.830 1.00 93.38 84 ASP A O 1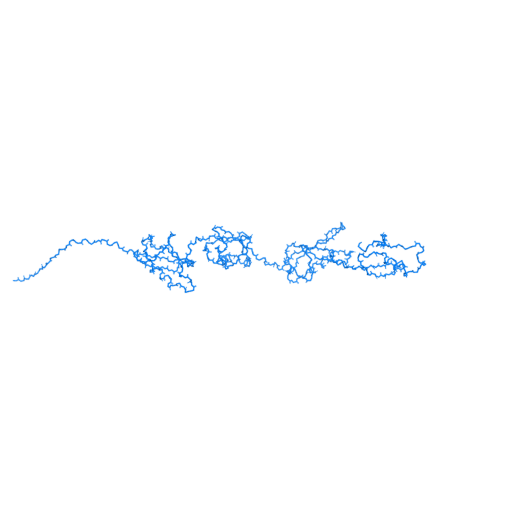
ATOM 645 N N . TYR A 1 85 ? -31.415 -1.954 31.042 1.00 91.94 85 TYR A N 1
ATOM 646 C CA . TYR A 1 85 ? -30.580 -2.574 30.014 1.00 91.94 85 TYR A CA 1
ATOM 647 C C . TYR A 1 85 ? -30.150 -4.001 30.363 1.00 91.94 85 TYR A C 1
ATOM 649 O O . TYR A 1 85 ? -29.328 -4.549 29.626 1.00 91.94 85 TYR A O 1
ATOM 657 N N . ASP A 1 86 ? -30.690 -4.580 31.442 1.00 92.69 86 ASP A N 1
ATOM 658 C CA . ASP A 1 86 ? -30.306 -5.896 31.965 1.00 92.69 86 ASP A CA 1
ATOM 659 C C . ASP A 1 86 ? -28.788 -6.004 32.239 1.00 92.69 86 ASP A C 1
ATOM 661 O O . ASP A 1 86 ? -28.173 -7.027 31.953 1.00 92.69 86 ASP A O 1
ATOM 665 N N . MET A 1 87 ? -28.163 -4.926 32.733 1.00 93.50 87 MET A N 1
ATOM 666 C CA . MET A 1 87 ? -26.719 -4.891 33.002 1.00 93.50 87 MET A CA 1
ATOM 667 C C . MET A 1 87 ? -26.347 -5.639 34.290 1.00 93.50 87 MET A C 1
ATOM 669 O O . MET A 1 87 ? -26.936 -5.409 35.351 1.00 93.50 87 MET A O 1
ATOM 673 N N . GLU A 1 88 ? -25.305 -6.460 34.211 1.00 93.88 88 GLU A N 1
ATOM 674 C CA . GLU A 1 88 ? -24.730 -7.231 35.313 1.00 93.88 88 GLU A CA 1
ATOM 675 C C . GLU A 1 88 ? -23.389 -6.644 35.808 1.00 93.88 88 GLU A C 1
ATOM 677 O O . GLU A 1 88 ? -22.792 -5.742 35.212 1.00 93.88 88 GLU A O 1
ATOM 682 N N . ASP A 1 89 ? -22.899 -7.139 36.950 1.00 93.94 89 ASP A N 1
ATOM 683 C CA . ASP A 1 89 ? -21.589 -6.741 37.477 1.00 93.94 89 ASP A CA 1
ATOM 684 C C . ASP A 1 89 ? -20.466 -7.112 36.495 1.00 93.94 89 ASP A C 1
ATOM 686 O O . ASP A 1 89 ? -20.323 -8.263 36.085 1.00 93.94 89 ASP A O 1
ATOM 690 N N . GLY A 1 90 ? -19.648 -6.126 36.129 1.00 90.00 90 GLY A N 1
ATOM 691 C CA . GLY A 1 90 ? -18.552 -6.278 35.177 1.00 90.00 90 GLY A CA 1
ATOM 692 C C . GLY A 1 90 ? -18.905 -5.958 33.723 1.00 90.00 90 GLY A C 1
ATOM 693 O O . GLY A 1 90 ? -17.984 -5.958 32.895 1.00 90.00 90 GLY A O 1
ATOM 694 N N . ASP A 1 91 ? -20.169 -5.650 33.414 1.00 92.31 91 ASP A N 1
ATOM 695 C CA . ASP A 1 91 ? -20.598 -5.337 32.051 1.00 92.31 91 ASP A CA 1
ATOM 696 C C . ASP A 1 91 ? -19.913 -4.094 31.467 1.00 92.31 91 ASP A C 1
ATOM 698 O O . ASP A 1 91 ? -19.487 -3.160 32.162 1.00 92.31 91 ASP A O 1
ATOM 702 N N . GLU A 1 92 ? -19.786 -4.112 30.139 1.00 90.44 92 GLU A N 1
ATOM 703 C CA . GLU A 1 92 ? -19.046 -3.120 29.367 1.00 90.44 92 GLU A CA 1
ATOM 704 C C . GLU A 1 92 ? -19.985 -2.181 28.605 1.00 90.44 92 GLU A C 1
ATOM 706 O O . GLU A 1 92 ? -20.805 -2.604 27.788 1.00 90.44 92 GLU A O 1
ATOM 711 N N . VAL A 1 93 ? -19.788 -0.879 28.804 1.00 90.38 93 VAL A N 1
ATOM 712 C CA . VAL A 1 93 ? -20.395 0.185 28.006 1.00 90.38 93 VAL A CA 1
ATOM 713 C C . VAL A 1 93 ? -19.334 0.756 27.071 1.00 90.38 93 VAL A C 1
ATOM 715 O O . VAL A 1 93 ? -18.310 1.287 27.502 1.00 90.38 93 VAL A O 1
ATOM 718 N N . SER A 1 94 ? -19.569 0.650 25.767 1.00 87.62 94 SER A N 1
ATOM 719 C CA . SER A 1 94 ? -18.672 1.186 24.742 1.00 87.62 94 SER A CA 1
ATOM 720 C C . SER A 1 94 ? -19.015 2.639 24.418 1.00 87.62 94 SER A C 1
ATOM 722 O O . SER A 1 94 ? -20.169 2.932 24.112 1.00 87.62 94 SER A O 1
ATOM 724 N N . PHE A 1 95 ? -18.024 3.532 24.420 1.00 85.81 95 PHE A N 1
ATOM 725 C CA . PHE A 1 95 ? -18.175 4.925 23.988 1.00 85.81 95 PHE A CA 1
ATOM 726 C C . PHE A 1 95 ? -17.621 5.157 22.572 1.00 85.81 95 PHE A C 1
ATOM 728 O O . PHE A 1 95 ? -16.506 4.728 22.231 1.00 85.81 95 PHE A O 1
ATOM 735 N N . PHE A 1 96 ? -18.406 5.858 21.753 1.00 78.00 96 PHE A N 1
ATOM 736 C CA . PHE A 1 96 ? -18.110 6.226 20.369 1.00 78.00 96 PHE A CA 1
ATOM 737 C C . PHE A 1 96 ? -18.173 7.754 20.234 1.00 78.00 96 PHE A C 1
ATOM 739 O O . PHE A 1 96 ? -19.279 8.281 20.154 1.00 78.00 96 PHE A O 1
ATOM 746 N N . PRO A 1 97 ? -17.034 8.473 20.229 1.00 74.56 97 PRO A N 1
ATOM 747 C CA . PRO A 1 97 ? -17.012 9.941 20.248 1.00 74.56 97 PRO A CA 1
ATOM 748 C C . PRO A 1 97 ? -17.628 10.588 18.997 1.00 74.56 97 PRO A C 1
ATOM 750 O O . PRO A 1 97 ? -18.156 11.683 19.086 1.00 74.56 97 PRO A O 1
ATOM 753 N N . ASP A 1 98 ? -17.613 9.895 17.858 1.00 65.19 98 ASP A N 1
ATOM 754 C CA . ASP A 1 98 ? -18.136 10.379 16.569 1.00 65.19 98 ASP A CA 1
ATOM 755 C C . ASP A 1 98 ? -19.660 10.219 16.390 1.00 65.19 98 ASP A C 1
ATOM 757 O O . ASP A 1 98 ? -20.206 10.530 15.332 1.00 65.19 98 ASP A O 1
ATOM 761 N N . GLY A 1 99 ? -20.356 9.672 17.391 1.00 64.06 99 GLY A N 1
ATOM 762 C CA . GLY A 1 99 ? -21.809 9.496 17.363 1.00 64.06 99 GLY A CA 1
ATOM 763 C C . GLY A 1 99 ? -22.327 8.401 16.421 1.00 64.06 99 GLY A C 1
ATOM 764 O O . GLY A 1 99 ? -23.530 8.119 16.406 1.00 64.06 99 GLY A O 1
ATOM 765 N N . THR A 1 100 ? -21.451 7.732 15.667 1.00 60.41 100 THR A N 1
ATOM 766 C CA . THR A 1 100 ? -21.813 6.680 14.717 1.00 60.41 100 THR A CA 1
ATOM 767 C C . THR A 1 100 ? -21.407 5.310 15.249 1.00 60.41 100 THR A C 1
ATOM 769 O O . THR A 1 100 ? -20.233 4.959 15.352 1.00 60.41 100 THR A O 1
ATOM 772 N N . TRP A 1 101 ? -22.398 4.470 15.566 1.00 60.28 101 TRP A N 1
ATOM 773 C CA . TRP A 1 101 ? -22.145 3.055 15.845 1.00 60.28 101 TRP A CA 1
ATOM 774 C C . TRP A 1 101 ? -21.823 2.333 14.535 1.00 60.28 101 TRP A C 1
ATOM 776 O O . TRP A 1 101 ? -22.667 1.673 13.929 1.00 60.28 101 TRP A O 1
ATOM 786 N N . THR A 1 102 ? -20.596 2.507 14.054 1.00 61.75 102 THR A N 1
ATOM 787 C CA . THR A 1 102 ? -20.087 1.711 12.949 1.00 61.75 102 THR A CA 1
ATOM 788 C C . THR A 1 102 ? -19.578 0.382 13.487 1.00 61.75 102 THR A C 1
ATOM 790 O O . THR A 1 102 ? -18.794 0.328 14.438 1.00 61.75 102 THR A O 1
ATOM 793 N N . THR A 1 103 ? -20.025 -0.722 12.887 1.00 68.88 103 THR A N 1
ATOM 794 C CA . THR A 1 103 ? -19.411 -2.026 13.152 1.00 68.88 103 THR A CA 1
ATOM 795 C C . THR A 1 103 ? -17.917 -1.925 12.838 1.00 68.88 103 THR A C 1
ATOM 797 O O . THR A 1 103 ? -17.573 -1.426 11.756 1.00 68.88 103 THR A O 1
ATOM 800 N N . PRO A 1 104 ? -17.031 -2.357 13.754 1.00 76.50 104 PRO A N 1
ATOM 801 C CA . PRO A 1 104 ? -15.601 -2.331 13.495 1.00 76.50 104 PRO A CA 1
ATOM 802 C C . PRO A 1 104 ? -15.281 -3.199 12.277 1.00 76.50 104 PRO A C 1
ATOM 804 O O . PRO A 1 104 ? -16.047 -4.093 11.918 1.00 76.50 104 PRO A O 1
ATOM 807 N N . VAL A 1 105 ? -14.150 -2.917 11.645 1.00 84.12 105 VAL A N 1
ATOM 808 C CA . VAL A 1 105 ? -13.646 -3.688 10.511 1.00 84.12 105 VAL A CA 1
ATOM 809 C C . VAL A 1 105 ? -12.401 -4.447 10.924 1.00 84.12 105 VAL A C 1
ATOM 811 O O . VAL A 1 105 ? -11.478 -3.884 11.516 1.00 84.12 105 VAL A O 1
ATOM 814 N N . THR A 1 106 ? -12.364 -5.729 10.602 1.00 90.75 106 THR A N 1
ATOM 815 C CA . THR A 1 106 ? -11.153 -6.534 10.626 1.00 90.75 106 THR A CA 1
ATOM 816 C C . THR A 1 106 ? -10.444 -6.391 9.288 1.00 90.75 106 THR A C 1
ATOM 818 O O . THR A 1 106 ? -10.983 -6.772 8.257 1.00 90.75 106 THR A O 1
ATOM 821 N N . LEU A 1 107 ? -9.234 -5.838 9.305 1.00 94.38 107 LEU A N 1
ATOM 822 C CA . LEU A 1 107 ? -8.404 -5.650 8.118 1.00 94.38 107 LEU A CA 1
ATOM 823 C C . LEU A 1 107 ? -7.144 -6.500 8.222 1.00 94.38 107 LEU A C 1
ATOM 825 O O . LEU A 1 107 ? -6.589 -6.678 9.313 1.00 94.38 107 LEU A O 1
ATOM 829 N N . THR A 1 108 ? -6.661 -6.982 7.081 1.00 94.00 108 THR A N 1
ATOM 830 C CA . THR A 1 108 ? -5.429 -7.767 7.007 1.00 94.00 108 THR A CA 1
ATOM 831 C C . THR A 1 108 ? -4.407 -7.082 6.111 1.00 94.00 108 THR A C 1
ATOM 833 O O . THR A 1 108 ? -4.614 -6.942 4.914 1.00 94.00 108 THR A O 1
ATOM 836 N N . VAL A 1 109 ? -3.257 -6.703 6.665 1.00 94.44 109 VAL A N 1
ATOM 837 C CA . VAL A 1 109 ? -2.092 -6.290 5.875 1.00 94.44 109 VAL A CA 1
ATOM 838 C C . VAL A 1 109 ? -1.325 -7.534 5.455 1.00 94.44 109 VAL A C 1
ATOM 840 O O . VAL A 1 109 ? -0.968 -8.346 6.307 1.00 94.44 109 VAL A O 1
ATOM 843 N N . THR A 1 110 ? -1.041 -7.672 4.165 1.00 88.56 110 THR A N 1
ATOM 844 C CA . THR A 1 110 ? -0.228 -8.747 3.587 1.00 88.56 110 THR A CA 1
ATOM 845 C C . THR A 1 110 ? 0.971 -8.175 2.845 1.00 88.56 110 THR A C 1
ATOM 847 O O . THR A 1 110 ? 0.912 -7.050 2.365 1.00 88.56 110 THR A O 1
ATOM 850 N N . ASP A 1 111 ? 2.062 -8.925 2.725 1.00 82.44 111 ASP A N 1
ATOM 851 C CA . ASP A 1 111 ? 3.200 -8.525 1.897 1.00 82.44 111 ASP A CA 1
ATOM 852 C C . ASP A 1 111 ? 3.610 -9.593 0.876 1.00 82.44 111 ASP A C 1
ATOM 854 O O . ASP A 1 111 ? 3.111 -10.720 0.874 1.00 82.44 111 ASP A O 1
ATOM 858 N N . ASN A 1 112 ? 4.578 -9.247 0.025 1.00 72.69 112 ASN A N 1
ATOM 859 C CA . ASN A 1 112 ? 5.084 -10.125 -1.037 1.00 72.69 112 ASN A CA 1
ATOM 860 C C . ASN A 1 112 ? 5.745 -11.419 -0.518 1.00 72.69 112 ASN A C 1
ATOM 862 O O . ASN A 1 112 ? 5.929 -12.361 -1.284 1.00 72.69 112 ASN A O 1
ATOM 866 N N . ASN A 1 113 ? 6.095 -11.482 0.770 1.00 73.00 113 ASN A N 1
ATOM 867 C CA . ASN A 1 113 ? 6.662 -12.667 1.416 1.00 73.00 113 ASN A CA 1
ATOM 868 C C . ASN A 1 113 ? 5.580 -13.540 2.077 1.00 73.00 113 ASN A C 1
ATOM 870 O O . ASN A 1 113 ? 5.906 -14.500 2.775 1.00 73.00 113 ASN A O 1
ATOM 874 N N . GLY A 1 114 ? 4.299 -13.201 1.895 1.00 72.69 114 GLY A N 1
ATOM 875 C CA . GLY A 1 114 ? 3.162 -13.904 2.483 1.00 72.69 114 GLY A CA 1
ATOM 876 C C . GLY A 1 114 ? 2.967 -13.634 3.977 1.00 72.69 114 GLY A C 1
ATOM 877 O O . GLY A 1 114 ? 2.130 -14.288 4.607 1.00 72.69 114 GLY A O 1
ATOM 878 N N . ARG A 1 115 ? 3.711 -12.685 4.562 1.00 82.69 115 ARG A N 1
ATOM 879 C CA . ARG A 1 115 ? 3.508 -12.269 5.954 1.00 82.69 115 ARG A CA 1
ATOM 880 C C . ARG A 1 115 ? 2.193 -11.519 6.040 1.00 82.69 115 ARG A C 1
ATOM 882 O O . ARG A 1 115 ? 1.834 -10.781 5.126 1.00 82.69 115 ARG A O 1
ATOM 889 N N . ARG A 1 116 ? 1.472 -11.732 7.137 1.00 89.50 116 ARG A N 1
ATOM 890 C CA . ARG A 1 116 ? 0.139 -11.171 7.328 1.00 89.50 116 ARG A CA 1
ATOM 891 C C . ARG A 1 116 ? -0.080 -10.719 8.758 1.00 89.50 116 ARG A C 1
ATOM 893 O O . ARG A 1 116 ? 0.280 -11.427 9.695 1.00 89.50 116 ARG A O 1
ATOM 900 N N . VAL A 1 117 ? -0.688 -9.551 8.900 1.00 91.75 117 VAL A N 1
ATOM 901 C CA . VAL A 1 117 ? -1.061 -8.940 10.174 1.00 91.75 117 VAL A CA 1
ATOM 902 C C . VAL A 1 117 ? -2.530 -8.592 10.091 1.00 91.75 117 VAL A C 1
ATOM 904 O O . VAL A 1 117 ? -2.940 -7.886 9.181 1.00 91.75 117 VAL A O 1
ATOM 907 N N . THR A 1 118 ? -3.323 -9.127 11.012 1.00 91.88 118 THR A N 1
ATOM 908 C CA . THR A 1 118 ? -4.766 -8.880 11.064 1.00 91.88 118 THR A CA 1
ATOM 909 C C . THR A 1 118 ? -5.087 -8.061 12.297 1.00 91.88 118 THR A C 1
ATOM 911 O O . THR A 1 118 ? -4.583 -8.358 13.382 1.00 91.88 118 THR A O 1
ATOM 914 N N . HIS A 1 119 ? -5.916 -7.039 12.132 1.00 90.75 119 HIS A N 1
ATOM 915 C CA . HIS A 1 119 ? -6.311 -6.156 13.214 1.00 90.75 119 HIS A CA 1
ATOM 916 C C . HIS A 1 119 ? -7.759 -5.709 13.043 1.00 90.75 119 HIS A C 1
ATOM 918 O O . HIS A 1 119 ? -8.180 -5.346 11.948 1.00 90.75 119 HIS A O 1
ATOM 924 N N . THR A 1 120 ? -8.506 -5.717 14.143 1.00 86.50 120 THR A N 1
ATOM 925 C CA . THR A 1 120 ? -9.861 -5.170 14.193 1.00 86.50 120 THR A CA 1
ATOM 926 C C . THR A 1 120 ? -9.794 -3.737 14.691 1.00 86.50 120 THR A C 1
ATOM 928 O O . THR A 1 120 ? -9.352 -3.501 15.813 1.00 86.50 120 THR A O 1
ATOM 931 N N . MET A 1 121 ? -10.248 -2.791 13.871 1.00 85.50 121 MET A N 1
ATOM 932 C CA . MET A 1 121 ? -10.227 -1.360 14.172 1.00 85.50 121 MET A CA 1
ATOM 933 C C . MET A 1 121 ? -11.562 -0.687 13.852 1.00 85.50 121 MET A C 1
ATOM 935 O O . MET A 1 121 ? -12.407 -1.222 13.133 1.00 85.50 121 MET A O 1
ATOM 939 N N . ARG A 1 122 ? -11.777 0.505 14.413 1.00 78.25 122 ARG A N 1
ATOM 940 C CA . ARG A 1 122 ? -12.967 1.317 14.125 1.00 78.25 122 ARG A CA 1
ATOM 941 C C . ARG A 1 122 ? -12.882 1.900 12.715 1.00 78.25 122 ARG A C 1
ATOM 943 O O . ARG A 1 122 ? -11.787 2.186 12.234 1.00 78.25 122 ARG A O 1
ATOM 950 N N . ARG A 1 123 ? -14.032 2.129 12.073 1.00 77.75 123 ARG A N 1
ATOM 951 C CA . ARG A 1 123 ? -14.065 2.650 10.696 1.00 77.75 123 ARG A CA 1
ATOM 952 C C . ARG A 1 123 ? -13.516 4.066 10.564 1.00 77.75 123 ARG A C 1
ATOM 954 O O . ARG A 1 123 ? -12.973 4.392 9.520 1.00 77.75 123 ARG A O 1
ATOM 961 N N . LEU A 1 124 ? -13.621 4.870 11.617 1.00 76.75 124 LEU A N 1
ATOM 962 C CA . LEU A 1 124 ? -13.169 6.263 11.645 1.00 76.75 124 LEU A CA 1
ATOM 963 C C . LEU A 1 124 ? -11.777 6.438 12.273 1.00 76.75 124 LEU A C 1
ATOM 965 O O . LEU A 1 124 ? -11.288 7.553 12.409 1.00 76.75 124 LEU A O 1
ATOM 969 N N . HIS A 1 125 ? -11.111 5.343 12.646 1.00 81.25 125 HIS A N 1
ATOM 970 C CA . HIS A 1 125 ? -9.729 5.396 13.114 1.00 81.25 125 HIS A CA 1
ATOM 971 C C . HIS A 1 125 ? -8.756 5.492 11.951 1.00 81.25 125 HIS A C 1
ATOM 973 O O . HIS A 1 125 ? -8.935 4.823 10.937 1.00 81.25 125 HIS A O 1
ATOM 979 N N . ILE A 1 126 ? -7.689 6.270 12.124 1.00 86.94 126 ILE A N 1
ATOM 980 C CA . ILE A 1 126 ? -6.641 6.355 11.112 1.00 86.94 126 ILE A CA 1
ATOM 981 C C . ILE A 1 126 ? -5.884 5.025 10.988 1.00 86.94 126 ILE A C 1
ATOM 983 O O . ILE A 1 126 ? -5.647 4.326 11.978 1.00 86.94 126 ILE A O 1
ATOM 987 N N . LEU A 1 127 ? -5.504 4.676 9.760 1.00 89.94 127 LEU A N 1
ATOM 988 C CA . LEU A 1 127 ? -4.820 3.426 9.415 1.00 89.94 127 LEU A CA 1
ATOM 989 C C . LEU A 1 127 ? -3.401 3.319 9.995 1.00 89.94 127 LEU A C 1
ATOM 991 O O . LEU A 1 127 ? -2.855 2.218 10.054 1.00 89.94 127 LEU A O 1
ATOM 995 N N . ASP A 1 128 ? -2.831 4.427 10.472 1.00 90.00 128 ASP A N 1
ATOM 996 C CA . ASP A 1 128 ? -1.503 4.500 11.095 1.00 90.00 128 ASP A CA 1
ATOM 997 C C . ASP A 1 128 ? -1.298 3.440 12.191 1.00 90.00 128 ASP A C 1
ATOM 999 O O . ASP A 1 128 ? -0.288 2.746 12.202 1.00 90.00 128 ASP A O 1
ATOM 1003 N N . ILE A 1 129 ? -2.311 3.200 13.034 1.00 86.38 129 ILE A N 1
ATOM 1004 C CA . ILE A 1 129 ? -2.254 2.194 14.113 1.00 86.38 129 ILE A CA 1
ATOM 1005 C C . ILE A 1 129 ? -2.018 0.779 13.555 1.00 86.38 129 ILE A C 1
ATOM 1007 O O . ILE A 1 129 ? -1.237 -0.002 14.105 1.00 86.38 129 ILE A O 1
ATOM 1011 N N . LEU A 1 130 ? -2.689 0.434 12.450 1.00 91.94 130 LEU A N 1
ATOM 1012 C CA . LEU A 1 130 ? -2.524 -0.857 11.780 1.00 91.94 130 LEU A CA 1
ATOM 1013 C C . LEU A 1 130 ? -1.140 -0.966 11.127 1.00 91.94 130 LEU A C 1
ATOM 1015 O O . LEU A 1 130 ? -0.511 -2.026 11.174 1.00 91.94 130 LEU A O 1
ATOM 1019 N N . PHE A 1 131 ? -0.647 0.122 10.540 1.00 92.25 131 PHE A N 1
ATOM 1020 C CA . PHE A 1 131 ? 0.667 0.156 9.901 1.00 92.25 131 PHE A CA 1
ATOM 1021 C C . PHE A 1 131 ? 1.802 0.048 10.926 1.00 92.25 131 PHE A C 1
ATOM 1023 O O . PHE A 1 131 ? 2.721 -0.750 10.730 1.00 92.25 131 PHE A O 1
ATOM 1030 N N . ASP A 1 132 ? 1.700 0.745 12.055 1.00 88.88 132 ASP A N 1
ATOM 1031 C CA . ASP A 1 132 ? 2.635 0.633 13.176 1.00 88.88 132 ASP A CA 1
ATOM 1032 C C . ASP A 1 132 ? 2.673 -0.787 13.741 1.00 88.88 132 ASP A C 1
ATOM 1034 O O . ASP A 1 132 ? 3.752 -1.357 13.934 1.00 88.88 132 ASP A O 1
ATOM 1038 N N . LEU A 1 133 ? 1.502 -1.404 13.942 1.00 90.19 133 LEU A N 1
ATOM 1039 C CA . LEU A 1 133 ? 1.404 -2.796 14.377 1.00 90.19 133 LEU A CA 1
ATOM 1040 C C . LEU A 1 133 ? 2.085 -3.743 13.381 1.00 90.19 133 LEU A C 1
ATOM 1042 O O . LEU A 1 133 ? 2.812 -4.656 13.783 1.00 90.19 133 LEU A O 1
ATOM 1046 N N . TYR A 1 134 ? 1.876 -3.518 12.082 1.00 90.62 134 TYR A N 1
ATOM 1047 C CA . TYR A 1 134 ? 2.541 -4.283 11.035 1.00 90.62 134 TYR A CA 1
ATOM 1048 C C . TYR A 1 134 ? 4.069 -4.156 11.132 1.00 90.62 134 TYR A C 1
ATOM 1050 O O . TYR A 1 134 ? 4.756 -5.176 11.225 1.00 90.62 134 TYR A O 1
ATOM 1058 N N . PHE A 1 135 ? 4.612 -2.936 11.198 1.00 87.12 135 PHE A N 1
ATOM 1059 C CA . PHE A 1 135 ? 6.059 -2.710 11.296 1.00 87.12 135 PHE A CA 1
ATOM 1060 C C . PHE A 1 135 ? 6.676 -3.232 12.599 1.00 87.12 135 PHE A C 1
ATOM 1062 O O . PHE A 1 135 ? 7.826 -3.681 12.593 1.00 87.12 135 PHE A O 1
ATOM 1069 N N . ALA A 1 136 ? 5.934 -3.207 13.707 1.00 87.06 136 ALA A N 1
ATOM 1070 C CA . ALA A 1 136 ? 6.372 -3.759 14.985 1.00 87.06 136 ALA A CA 1
ATOM 1071 C C . ALA A 1 136 ? 6.535 -5.288 14.937 1.00 87.06 136 ALA A C 1
ATOM 1073 O O . ALA A 1 136 ? 7.426 -5.830 15.591 1.00 87.06 136 ALA A O 1
ATOM 1074 N N . MET A 1 137 ? 5.718 -5.978 14.135 1.00 84.19 137 MET A N 1
ATOM 1075 C CA . MET A 1 137 ? 5.786 -7.432 13.958 1.00 84.19 137 MET A CA 1
ATOM 1076 C C . MET A 1 137 ? 6.784 -7.889 12.887 1.00 84.19 137 MET A C 1
ATOM 1078 O O . MET A 1 137 ? 7.012 -9.090 12.720 1.00 84.19 137 MET A O 1
ATOM 1082 N N . LEU A 1 138 ? 7.410 -6.960 12.163 1.00 81.56 138 LEU A N 1
ATOM 1083 C CA . LEU A 1 138 ? 8.422 -7.305 11.176 1.00 81.56 138 LEU A CA 1
ATOM 1084 C C . LEU A 1 138 ? 9.760 -7.705 11.828 1.00 81.56 138 LEU A C 1
ATOM 1086 O O . LEU A 1 138 ? 10.226 -7.039 12.759 1.00 81.56 138 LEU A O 1
ATOM 1090 N N . PRO A 1 139 ? 10.457 -8.732 11.297 1.00 76.69 139 PRO A N 1
ATOM 1091 C CA . PRO A 1 139 ? 11.812 -9.052 11.731 1.00 76.69 139 PRO A CA 1
ATOM 1092 C C . PRO A 1 139 ? 12.765 -7.890 11.421 1.00 76.69 139 PRO A C 1
ATOM 1094 O O . PRO A 1 139 ? 12.534 -7.101 10.506 1.00 76.69 139 PRO A O 1
ATOM 1097 N N . SER A 1 140 ? 13.880 -7.802 12.150 1.00 68.75 140 SER A N 1
ATOM 1098 C CA . SER A 1 140 ? 14.862 -6.714 12.004 1.00 68.75 140 SER A CA 1
ATOM 1099 C C . SER A 1 140 ? 15.452 -6.584 10.595 1.00 68.75 140 SER A C 1
ATOM 1101 O O . SER A 1 140 ? 15.893 -5.505 10.211 1.00 68.75 140 SER A O 1
ATOM 1103 N N . THR A 1 141 ? 15.438 -7.667 9.818 1.00 66.75 141 THR A N 1
ATOM 1104 C CA . THR A 1 141 ? 15.923 -7.730 8.434 1.00 66.75 141 THR A CA 1
ATOM 1105 C C . THR A 1 141 ? 14.886 -7.297 7.394 1.00 66.75 141 THR A C 1
ATOM 1107 O O . THR A 1 141 ? 15.208 -7.225 6.210 1.00 66.75 141 THR A O 1
ATOM 1110 N N . ALA A 1 142 ? 13.639 -7.034 7.794 1.00 66.81 142 ALA A N 1
ATOM 1111 C CA . ALA A 1 142 ? 12.572 -6.663 6.874 1.00 66.81 142 ALA A CA 1
ATOM 1112 C C . ALA A 1 142 ? 12.653 -5.190 6.437 1.00 66.81 142 ALA A C 1
ATOM 1114 O O . ALA A 1 142 ? 13.048 -4.330 7.230 1.00 66.81 142 ALA A O 1
ATOM 1115 N N . PRO A 1 143 ? 12.204 -4.870 5.210 1.00 67.81 143 PRO A N 1
ATOM 1116 C CA . PRO A 1 143 ? 12.044 -3.486 4.780 1.00 67.81 143 PRO A CA 1
ATOM 1117 C C . PRO A 1 143 ? 11.010 -2.765 5.658 1.00 67.81 143 PRO A C 1
ATOM 1119 O O . PRO A 1 143 ? 9.904 -3.262 5.858 1.00 67.81 143 PRO A O 1
ATOM 1122 N N . ARG A 1 144 ? 11.389 -1.590 6.174 1.00 72.12 144 ARG A N 1
ATOM 1123 C CA . ARG A 1 144 ? 10.551 -0.718 7.025 1.00 72.12 144 ARG A CA 1
ATOM 1124 C C . ARG A 1 144 ? 10.012 0.512 6.299 1.00 72.12 144 ARG A C 1
ATOM 1126 O O . ARG A 1 144 ? 9.439 1.397 6.915 1.00 72.12 144 ARG A O 1
ATOM 1133 N N . GLU A 1 145 ? 10.234 0.577 4.996 1.00 73.56 145 GLU A N 1
ATOM 1134 C CA . GLU A 1 145 ? 9.812 1.682 4.148 1.00 73.56 145 GLU A CA 1
ATOM 1135 C C . GLU A 1 145 ? 9.077 1.073 2.947 1.00 73.56 145 GLU A C 1
ATOM 1137 O O . GLU A 1 145 ? 9.539 0.082 2.371 1.00 73.56 145 GLU A O 1
ATOM 1142 N N . GLY A 1 146 ? 7.914 1.617 2.599 1.00 78.25 146 GLY A N 1
ATOM 1143 C CA . GLY A 1 146 ? 7.072 1.122 1.513 1.00 78.25 146 GLY A CA 1
ATOM 1144 C C . GLY A 1 146 ? 5.735 1.836 1.426 1.00 78.25 146 GLY A C 1
ATOM 1145 O O . GLY A 1 146 ? 5.478 2.774 2.179 1.00 78.25 146 GLY A O 1
ATOM 1146 N N . VAL A 1 147 ? 4.895 1.357 0.513 1.00 82.25 147 VAL A N 1
ATOM 1147 C CA . VAL A 1 147 ? 3.526 1.837 0.307 1.00 82.25 147 VAL A CA 1
ATOM 1148 C C . VAL A 1 147 ? 2.519 0.760 0.672 1.00 82.25 147 VAL A C 1
ATOM 1150 O O . VAL A 1 147 ? 2.709 -0.423 0.380 1.00 82.25 147 VAL A O 1
ATOM 1153 N N . PHE A 1 148 ? 1.421 1.185 1.284 1.00 89.25 148 PHE A N 1
ATOM 1154 C CA . PHE A 1 148 ? 0.248 0.349 1.497 1.00 89.25 148 PHE A CA 1
ATOM 1155 C C . PHE A 1 148 ? -0.732 0.585 0.354 1.00 89.25 148 PHE A C 1
ATOM 1157 O O . PHE A 1 148 ? -1.019 1.726 0.002 1.00 89.25 148 PHE A O 1
ATOM 1164 N N . ILE A 1 149 ? -1.222 -0.491 -0.248 1.00 86.06 149 ILE A N 1
ATOM 1165 C CA . ILE A 1 149 ? -2.044 -0.467 -1.451 1.00 86.06 149 ILE A CA 1
ATOM 1166 C C . ILE A 1 149 ? -3.357 -1.185 -1.161 1.00 86.06 149 ILE A C 1
ATOM 1168 O O . ILE A 1 149 ? -3.372 -2.337 -0.730 1.00 86.06 149 ILE A O 1
ATOM 1172 N N . TYR A 1 150 ? -4.465 -0.522 -1.465 1.00 89.94 150 TYR A N 1
ATOM 1173 C CA . TYR A 1 150 ? -5.807 -1.086 -1.386 1.00 89.94 150 TYR A CA 1
ATOM 1174 C C . TYR A 1 150 ? -6.591 -0.718 -2.646 1.00 89.94 150 TYR A C 1
ATOM 1176 O O . TYR A 1 150 ? -6.585 0.437 -3.068 1.00 89.94 150 TYR A O 1
ATOM 1184 N N . HIS A 1 151 ? -7.198 -1.708 -3.310 1.00 81.12 151 HIS A N 1
ATOM 1185 C CA . HIS A 1 151 ? -7.847 -1.542 -4.623 1.00 81.12 151 HIS A CA 1
ATOM 1186 C C . HIS A 1 151 ? -7.015 -0.732 -5.640 1.00 81.12 151 HIS A C 1
ATOM 1188 O O . HIS A 1 151 ? -7.521 0.169 -6.313 1.00 81.12 151 HIS A O 1
ATOM 1194 N N . CYS A 1 152 ? -5.719 -1.048 -5.741 1.00 71.69 152 CYS A N 1
ATOM 1195 C CA . CYS A 1 152 ? -4.763 -0.369 -6.626 1.00 71.69 152 CYS A CA 1
ATOM 1196 C C . CYS A 1 152 ? -4.556 1.129 -6.324 1.00 71.69 152 CYS A C 1
ATOM 1198 O O . CYS A 1 152 ? -4.082 1.866 -7.188 1.00 71.69 152 CYS A O 1
ATOM 1200 N N . ARG A 1 153 ? -4.898 1.589 -5.117 1.00 74.94 153 ARG A N 1
ATOM 1201 C CA . ARG A 1 153 ? -4.628 2.948 -4.642 1.00 74.94 153 ARG A CA 1
ATOM 1202 C C . ARG A 1 153 ? -3.658 2.907 -3.479 1.00 74.94 153 ARG A C 1
ATOM 1204 O O . ARG A 1 153 ? -3.802 2.073 -2.590 1.00 74.94 153 ARG A O 1
ATOM 1211 N N . GLU A 1 154 ? -2.698 3.820 -3.499 1.00 84.31 154 GLU A N 1
ATOM 1212 C CA . GLU A 1 154 ? -1.831 4.071 -2.356 1.00 84.31 154 GLU A CA 1
ATOM 1213 C C . GLU A 1 154 ? -2.653 4.682 -1.217 1.00 84.31 154 GLU A C 1
ATOM 1215 O O . GLU A 1 154 ? -3.432 5.615 -1.427 1.00 84.31 154 GLU A O 1
ATOM 1220 N N . LEU A 1 155 ? -2.495 4.113 -0.027 1.00 87.31 155 LEU A N 1
ATOM 1221 C CA . LEU A 1 155 ? -3.126 4.568 1.198 1.00 87.31 155 LEU A CA 1
ATOM 1222 C C . LEU A 1 155 ? -2.208 5.544 1.925 1.00 87.31 155 LEU A C 1
ATOM 1224 O O . LEU A 1 155 ? -1.013 5.301 2.089 1.00 87.31 155 LEU A O 1
ATOM 1228 N N . SER A 1 156 ? -2.797 6.617 2.434 1.00 87.06 156 SER A N 1
ATOM 1229 C CA . SER A 1 156 ? -2.154 7.491 3.406 1.00 87.06 156 SER A CA 1
ATOM 1230 C C . SER A 1 156 ? -2.418 6.968 4.826 1.00 87.06 156 SER A C 1
ATOM 1232 O O . SER A 1 156 ? -3.554 6.600 5.129 1.00 87.06 156 SER A O 1
ATOM 1234 N N . PRO A 1 157 ? -1.426 6.998 5.738 1.00 80.19 157 PRO A N 1
ATOM 1235 C CA . PRO A 1 157 ? -1.612 6.574 7.131 1.00 80.19 157 PRO A CA 1
ATOM 1236 C C . PRO A 1 157 ? -2.682 7.370 7.885 1.00 80.19 157 PRO A C 1
ATOM 1238 O O . PRO A 1 157 ? -3.280 6.874 8.834 1.00 80.19 157 PRO A O 1
ATOM 1241 N N . LYS A 1 158 ? -2.952 8.603 7.441 1.00 85.56 158 LYS A N 1
ATOM 1242 C CA . LYS A 1 158 ? -3.960 9.488 8.040 1.00 85.56 158 LYS A CA 1
ATOM 1243 C C . LYS A 1 158 ? -5.388 9.189 7.584 1.00 85.56 158 LYS A C 1
ATOM 1245 O O . LYS A 1 158 ? -6.303 9.818 8.098 1.00 85.56 158 LYS A O 1
ATOM 1250 N N . GLN A 1 159 ? -5.574 8.304 6.605 1.00 86.75 159 GLN A N 1
ATOM 1251 C CA . GLN A 1 159 ? -6.908 7.934 6.139 1.00 86.75 159 GLN A CA 1
ATOM 1252 C C . GLN A 1 159 ? -7.577 6.964 7.095 1.00 86.75 159 GLN A C 1
ATOM 1254 O O . GLN A 1 159 ? -6.902 6.222 7.810 1.00 86.75 159 GLN A O 1
ATOM 1259 N N . THR A 1 160 ? -8.902 6.935 7.050 1.00 87.25 160 THR A N 1
ATOM 1260 C CA . THR A 1 160 ? -9.718 6.000 7.826 1.00 87.25 160 THR A CA 1
ATOM 1261 C C . THR A 1 160 ? -10.292 4.885 6.939 1.00 87.25 160 THR A C 1
ATOM 1263 O O . THR A 1 160 ? -10.487 5.083 5.734 1.00 87.25 160 THR A O 1
ATOM 1266 N N . PRO A 1 161 ? -10.602 3.694 7.487 1.00 88.88 161 PRO A N 1
ATOM 1267 C CA . PRO A 1 161 ? -11.300 2.652 6.736 1.00 88.88 161 PRO A CA 1
ATOM 1268 C C . PRO A 1 161 ? -12.624 3.113 6.102 1.00 88.88 161 PRO A C 1
ATOM 1270 O O . PRO A 1 161 ? -12.978 2.644 5.020 1.00 88.88 161 PRO A O 1
ATOM 1273 N N . GLU A 1 162 ? -13.345 4.034 6.751 1.00 82.44 162 GLU A N 1
ATOM 1274 C CA . GLU A 1 162 ? -14.555 4.689 6.238 1.00 82.44 162 GLU A CA 1
ATOM 1275 C C . GLU A 1 162 ? -14.263 5.431 4.928 1.00 82.44 162 GLU A C 1
ATOM 1277 O O . GLU A 1 162 ? -14.872 5.132 3.901 1.00 82.44 162 GLU A O 1
ATOM 1282 N N . GLU A 1 163 ? -13.279 6.337 4.942 1.00 83.06 163 GLU A N 1
ATOM 1283 C CA . GLU A 1 163 ? -12.858 7.129 3.778 1.00 83.06 163 GLU A CA 1
ATOM 1284 C C . GLU A 1 163 ? -12.403 6.241 2.615 1.00 83.06 163 GLU A C 1
ATOM 1286 O O . GLU A 1 163 ? -12.631 6.550 1.440 1.00 83.06 163 GLU A O 1
ATOM 1291 N N . CYS A 1 164 ? -11.777 5.110 2.938 1.00 85.31 164 CYS A N 1
ATOM 1292 C CA . CYS A 1 164 ? -11.315 4.129 1.967 1.00 85.31 164 CYS A CA 1
ATOM 1293 C C . CYS A 1 164 ? -12.402 3.133 1.524 1.00 85.31 164 CYS A C 1
ATOM 1295 O O . CYS A 1 164 ? -12.131 2.315 0.645 1.00 85.31 164 CYS A O 1
ATOM 1297 N N . ASN A 1 165 ? -13.622 3.197 2.074 1.00 85.69 165 ASN A N 1
ATOM 1298 C CA . ASN A 1 165 ? -14.704 2.229 1.851 1.00 85.69 165 ASN A CA 1
ATOM 1299 C C . ASN A 1 165 ? -14.286 0.767 2.107 1.00 85.69 165 ASN A C 1
ATOM 1301 O O . ASN A 1 165 ? -14.712 -0.145 1.395 1.00 85.69 165 ASN A O 1
ATOM 1305 N N . MET A 1 166 ? -13.448 0.541 3.118 1.00 88.88 166 MET A N 1
ATOM 1306 C CA . MET A 1 166 ? -13.011 -0.796 3.516 1.00 88.88 166 MET A CA 1
ATOM 1307 C C . MET A 1 166 ? -14.133 -1.536 4.248 1.00 88.88 166 MET A C 1
ATOM 1309 O O . MET A 1 166 ? -14.928 -0.941 4.982 1.00 88.88 166 MET A O 1
ATOM 1313 N N . LYS A 1 167 ? -14.217 -2.841 4.043 1.00 88.75 167 LYS A N 1
ATOM 1314 C CA . LYS A 1 167 ? -15.183 -3.769 4.627 1.00 88.75 167 LYS A CA 1
ATOM 1315 C C . LYS A 1 167 ? -14.480 -4.738 5.568 1.00 88.75 167 LYS A C 1
ATOM 1317 O O . LYS A 1 167 ? -13.258 -4.831 5.619 1.00 88.75 167 LYS A O 1
ATOM 1322 N N . ASP A 1 168 ? -15.294 -5.435 6.346 1.00 86.88 168 ASP A N 1
ATOM 1323 C CA . ASP A 1 168 ? -14.805 -6.485 7.225 1.00 86.88 168 ASP A CA 1
ATOM 1324 C C . ASP A 1 168 ? -14.186 -7.630 6.410 1.00 86.88 168 ASP A C 1
ATOM 1326 O O . ASP A 1 168 ? -14.794 -8.122 5.457 1.00 86.88 168 ASP A O 1
ATOM 1330 N N . GLY A 1 169 ? -12.969 -8.023 6.779 1.00 88.25 169 GLY A N 1
ATOM 1331 C CA . GLY A 1 169 ? -12.177 -9.048 6.103 1.00 88.25 169 GLY A CA 1
ATOM 1332 C C . GLY A 1 169 ? -11.348 -8.557 4.914 1.00 88.25 169 GLY A C 1
ATOM 1333 O O . GLY A 1 169 ? -10.732 -9.388 4.247 1.00 88.25 169 GLY A O 1
ATOM 1334 N N . ASP A 1 170 ? -11.315 -7.253 4.628 1.00 92.62 170 ASP A N 1
ATOM 1335 C CA . ASP A 1 170 ? -10.561 -6.735 3.486 1.00 92.62 170 ASP A CA 1
ATOM 1336 C C . ASP A 1 170 ? -9.038 -6.804 3.688 1.00 92.62 170 ASP A C 1
ATOM 1338 O O . ASP A 1 170 ? -8.500 -6.624 4.787 1.00 92.62 170 ASP A O 1
ATOM 1342 N N . GLU A 1 171 ? -8.330 -7.032 2.578 1.00 93.69 171 GLU A N 1
ATOM 1343 C CA . GLU A 1 171 ? -6.875 -7.153 2.544 1.00 93.69 171 GLU A CA 1
ATOM 1344 C C . GLU A 1 171 ? -6.206 -5.893 1.969 1.00 93.69 171 GLU A C 1
ATOM 1346 O O . GLU A 1 171 ? -6.592 -5.367 0.924 1.00 93.69 171 GLU A O 1
ATOM 1351 N N . ILE A 1 172 ? -5.145 -5.442 2.636 1.00 94.31 172 ILE A N 1
ATOM 1352 C CA . ILE A 1 172 ? -4.260 -4.351 2.225 1.00 94.31 172 ILE A CA 1
ATOM 1353 C C . ILE A 1 172 ? -2.913 -4.966 1.848 1.00 94.31 172 ILE A C 1
ATOM 1355 O O . ILE A 1 172 ? -2.335 -5.728 2.620 1.00 94.31 172 ILE A O 1
ATOM 1359 N N . ALA A 1 173 ? -2.378 -4.620 0.682 1.00 89.00 173 ALA A N 1
ATOM 1360 C CA . ALA A 1 173 ? -1.065 -5.081 0.248 1.00 89.00 173 ALA A CA 1
ATOM 1361 C C . ALA A 1 173 ? 0.016 -4.069 0.646 1.00 89.00 173 ALA A C 1
ATOM 1363 O O . ALA A 1 173 ? -0.029 -2.911 0.242 1.00 89.00 173 ALA A O 1
ATOM 1364 N N . PHE A 1 174 ? 1.017 -4.495 1.405 1.00 88.06 174 PHE A N 1
ATOM 1365 C CA . PHE A 1 174 ? 2.238 -3.738 1.634 1.00 88.06 174 PHE A CA 1
ATOM 1366 C C . PHE A 1 174 ? 3.259 -4.069 0.547 1.00 88.06 174 PHE A C 1
ATOM 1368 O O . PHE A 1 174 ? 3.769 -5.190 0.460 1.00 88.06 174 PHE A O 1
ATOM 1375 N N . SER A 1 175 ? 3.594 -3.063 -0.256 1.00 79.94 175 SER A N 1
ATOM 1376 C CA . SER A 1 175 ? 4.697 -3.126 -1.202 1.00 79.94 175 SER A CA 1
ATOM 1377 C C . SER A 1 175 ? 5.881 -2.363 -0.611 1.00 79.94 175 SER A C 1
ATOM 1379 O O . SER A 1 175 ? 5.833 -1.130 -0.560 1.00 79.94 175 SER A O 1
ATOM 1381 N N . PRO A 1 176 ? 6.953 -3.041 -0.161 1.00 74.44 176 PRO A N 1
ATOM 1382 C CA . PRO A 1 176 ? 8.147 -2.339 0.281 1.00 74.44 176 PRO A CA 1
ATOM 1383 C C . PRO A 1 176 ? 8.675 -1.467 -0.855 1.00 74.44 176 PRO A C 1
ATOM 1385 O O . PRO A 1 176 ? 8.654 -1.878 -2.018 1.00 74.44 176 PRO A O 1
ATOM 1388 N N . PHE A 1 177 ? 9.190 -0.282 -0.524 1.00 60.88 177 PHE A N 1
ATOM 1389 C CA . PHE A 1 177 ? 10.077 0.386 -1.458 1.00 60.88 177 PHE A CA 1
ATOM 1390 C C . PHE A 1 177 ? 11.241 -0.572 -1.617 1.00 60.88 177 PHE A C 1
ATOM 1392 O O . PHE A 1 177 ? 11.870 -0.957 -0.626 1.00 60.88 177 PHE A O 1
ATOM 1399 N N . SER A 1 178 ? 11.506 -1.009 -2.843 1.00 55.59 178 SER A N 1
ATOM 1400 C CA . SER A 1 178 ? 12.780 -1.630 -3.150 1.00 55.59 178 SER A CA 1
ATOM 1401 C C . SER A 1 178 ? 13.829 -0.629 -2.677 1.00 55.59 178 SER A C 1
ATOM 1403 O O . SER A 1 178 ? 14.041 0.373 -3.354 1.00 55.59 178 SER A O 1
ATOM 1405 N N . LYS A 1 179 ? 14.449 -0.829 -1.499 1.00 51.50 179 LYS A N 1
ATOM 1406 C CA . LYS A 1 179 ? 15.734 -0.188 -1.216 1.00 51.50 179 LYS A CA 1
ATOM 1407 C C . LYS A 1 179 ? 16.584 -0.676 -2.364 1.00 51.50 179 LYS A C 1
ATOM 1409 O O . LYS A 1 179 ? 16.831 -1.886 -2.416 1.00 51.50 179 LYS A O 1
ATOM 1414 N N . PRO A 1 180 ? 16.903 0.180 -3.344 1.00 54.25 180 PRO A N 1
ATOM 1415 C CA . PRO A 1 180 ? 17.529 -0.336 -4.528 1.00 54.25 180 PRO A CA 1
ATOM 1416 C C . PRO A 1 180 ? 18.850 -0.906 -4.052 1.00 54.25 180 PRO A C 1
ATOM 1418 O O . PRO A 1 180 ? 19.566 -0.233 -3.302 1.00 54.25 180 PRO A O 1
ATOM 1421 N N . SER A 1 181 ? 19.121 -2.164 -4.393 1.00 61.59 181 SER A N 1
ATOM 1422 C CA . SER A 1 181 ? 20.393 -2.777 -4.040 1.00 61.59 181 SER A CA 1
ATOM 1423 C C . SER A 1 181 ? 21.507 -1.789 -4.399 1.00 61.59 181 SER A C 1
ATOM 1425 O O . SER A 1 181 ? 21.468 -1.146 -5.454 1.00 61.59 181 SER A O 1
ATOM 1427 N N . ALA A 1 182 ? 22.477 -1.618 -3.493 1.00 71.62 182 ALA A N 1
ATOM 1428 C CA . ALA A 1 182 ? 23.625 -0.743 -3.742 1.00 71.62 182 ALA A CA 1
ATOM 1429 C C . ALA A 1 182 ? 24.349 -1.139 -5.039 1.00 71.62 182 ALA A C 1
ATOM 1431 O O . ALA A 1 182 ? 25.016 -0.313 -5.658 1.00 71.62 182 ALA A O 1
ATOM 1432 N N . PHE A 1 183 ? 24.162 -2.390 -5.457 1.00 75.12 183 PHE A N 1
ATOM 1433 C CA . PHE A 1 183 ? 24.615 -2.948 -6.710 1.00 75.12 183 PHE A CA 1
ATOM 1434 C C . PHE A 1 183 ? 23.442 -3.238 -7.639 1.00 75.12 183 PHE A C 1
ATOM 1436 O O . PHE A 1 183 ? 22.384 -3.671 -7.188 1.00 75.12 183 PHE A O 1
ATOM 1443 N N . VAL A 1 184 ? 23.659 -3.063 -8.935 1.00 79.06 184 VAL A N 1
ATOM 1444 C CA . VAL A 1 184 ? 22.736 -3.494 -9.982 1.00 79.06 184 VAL A CA 1
ATOM 1445 C C . VAL A 1 184 ? 23.494 -4.289 -11.036 1.00 79.06 184 VAL A C 1
ATOM 1447 O O . VAL A 1 184 ? 24.603 -3.920 -11.420 1.00 79.06 184 VAL A O 1
ATOM 1450 N N . THR A 1 185 ? 22.920 -5.394 -11.492 1.00 84.44 185 THR A N 1
ATOM 1451 C CA . THR A 1 185 ? 23.484 -6.240 -12.544 1.00 84.44 185 THR A CA 1
ATOM 1452 C C . THR A 1 185 ? 22.798 -5.936 -13.864 1.00 84.44 185 THR A C 1
ATOM 1454 O O . THR A 1 185 ? 21.639 -6.289 -14.062 1.00 84.44 185 THR A O 1
ATOM 1457 N N . LEU A 1 186 ? 23.531 -5.289 -14.768 1.00 84.38 186 LEU A N 1
ATOM 1458 C CA . LEU A 1 186 ? 23.032 -4.858 -16.070 1.00 84.38 186 LEU A CA 1
ATOM 1459 C C . LEU A 1 186 ? 23.660 -5.683 -17.188 1.00 84.38 186 LEU A C 1
ATOM 1461 O O . LEU A 1 186 ? 24.830 -6.075 -17.119 1.00 84.38 186 LEU A O 1
ATOM 1465 N N . THR A 1 187 ? 22.889 -5.897 -18.250 1.00 84.94 187 THR A N 1
ATOM 1466 C CA . THR A 1 187 ? 23.348 -6.599 -19.449 1.00 84.94 187 THR A CA 1
ATOM 1467 C C . THR A 1 187 ? 23.314 -5.662 -20.648 1.00 84.94 187 THR A C 1
ATOM 1469 O O . THR A 1 187 ? 22.275 -5.099 -20.971 1.00 84.94 187 THR A O 1
ATOM 1472 N N . ILE A 1 188 ? 24.427 -5.531 -21.364 1.00 85.19 188 ILE A N 1
ATOM 1473 C CA . ILE A 1 188 ? 24.487 -4.830 -22.644 1.00 85.19 188 ILE A CA 1
ATOM 1474 C C . ILE A 1 188 ? 24.578 -5.813 -23.805 1.00 85.19 188 ILE A C 1
ATOM 1476 O O . ILE A 1 188 ? 25.342 -6.783 -23.777 1.00 85.19 188 ILE A O 1
ATOM 1480 N N . ARG A 1 189 ? 23.780 -5.548 -24.840 1.00 81.19 189 ARG A N 1
ATOM 1481 C CA . ARG A 1 189 ? 23.713 -6.363 -26.048 1.00 81.19 189 ARG A CA 1
ATOM 1482 C C . ARG A 1 189 ? 24.043 -5.542 -27.288 1.00 81.19 189 ARG A C 1
ATOM 1484 O O . ARG A 1 189 ? 23.371 -4.553 -27.591 1.00 81.19 189 ARG A O 1
ATOM 1491 N N . GLY A 1 190 ? 25.048 -6.007 -28.026 1.00 69.25 190 GLY A N 1
ATOM 1492 C CA . GLY A 1 190 ? 25.389 -5.497 -29.348 1.00 69.25 190 GLY A CA 1
ATOM 1493 C C . GLY A 1 190 ? 24.373 -5.907 -30.405 1.00 69.25 190 GLY A C 1
ATOM 1494 O O . GLY A 1 190 ? 23.995 -7.083 -30.479 1.00 69.25 190 GLY A O 1
ATOM 1495 N N . ASN A 1 191 ? 23.960 -4.956 -31.244 1.00 60.16 191 ASN A N 1
ATOM 1496 C CA . ASN A 1 191 ? 23.135 -5.240 -32.409 1.00 60.16 191 ASN A CA 1
ATOM 1497 C C . ASN A 1 191 ? 24.044 -5.612 -33.585 1.00 60.16 191 ASN A C 1
ATOM 1499 O O . ASN A 1 191 ? 24.650 -4.737 -34.197 1.00 60.16 191 ASN A O 1
ATOM 1503 N N . ASN A 1 192 ? 24.177 -6.908 -33.871 1.00 53.69 192 ASN A N 1
ATOM 1504 C CA . ASN A 1 192 ? 25.011 -7.376 -34.972 1.00 53.69 192 ASN A CA 1
ATOM 1505 C C . ASN A 1 192 ? 24.112 -7.860 -36.114 1.00 53.69 192 ASN A C 1
ATOM 1507 O O . ASN A 1 192 ? 23.556 -8.955 -36.057 1.00 53.69 192 ASN A O 1
ATOM 1511 N N . ASN A 1 193 ? 23.942 -7.030 -37.145 1.00 48.00 193 ASN A N 1
ATOM 1512 C CA . ASN A 1 193 ? 23.131 -7.375 -38.320 1.00 48.00 193 ASN A CA 1
ATOM 1513 C C . ASN A 1 193 ? 23.846 -8.360 -39.270 1.00 48.00 193 ASN A C 1
ATOM 1515 O O . ASN A 1 193 ? 23.225 -8.861 -40.202 1.00 48.00 193 ASN A O 1
ATOM 1519 N N . ASN A 1 194 ? 25.122 -8.679 -39.025 1.00 45.62 194 ASN A N 1
ATOM 1520 C CA . ASN A 1 194 ? 25.955 -9.498 -39.908 1.00 45.62 194 ASN A CA 1
ATOM 1521 C C . ASN A 1 194 ? 26.340 -10.851 -39.292 1.00 45.62 194 ASN A C 1
ATOM 1523 O O . ASN A 1 194 ? 27.519 -11.158 -39.190 1.00 45.62 194 ASN A O 1
ATOM 1527 N N . GLY A 1 195 ? 25.368 -11.672 -38.877 1.00 43.28 195 GLY A N 1
ATOM 1528 C CA . GLY A 1 195 ? 25.524 -13.133 -38.695 1.00 43.28 195 GLY A CA 1
ATOM 1529 C C . GLY A 1 195 ? 26.597 -13.663 -37.719 1.00 43.28 195 GLY A C 1
ATOM 1530 O O . GLY A 1 195 ? 26.658 -14.870 -37.501 1.00 43.28 195 GLY A O 1
ATOM 1531 N N . GLY A 1 196 ? 27.425 -12.806 -37.121 1.00 45.53 196 GLY A N 1
ATOM 1532 C CA . GLY A 1 196 ? 28.408 -13.114 -36.089 1.00 45.53 196 GLY A CA 1
ATOM 1533 C C . GLY A 1 196 ? 27.795 -12.893 -34.713 1.00 45.53 196 GLY A C 1
ATOM 1534 O O . GLY A 1 196 ? 27.071 -11.918 -34.507 1.00 45.53 196 GLY A O 1
ATOM 1535 N N . GLY A 1 197 ? 28.050 -13.819 -33.785 1.00 51.28 197 GLY A N 1
ATOM 1536 C CA . GLY A 1 197 ? 27.414 -13.870 -32.467 1.00 51.28 197 GLY A CA 1
ATOM 1537 C C . GLY A 1 197 ? 27.275 -12.497 -31.803 1.00 51.28 197 GLY A C 1
ATOM 1538 O O . GLY A 1 197 ? 28.240 -11.745 -31.695 1.00 51.28 197 GLY A O 1
ATOM 1539 N N . SER A 1 198 ? 26.053 -12.163 -31.379 1.00 61.00 198 SER A N 1
ATOM 1540 C CA . SER A 1 198 ? 25.778 -10.960 -30.588 1.00 61.00 198 SER A CA 1
ATOM 1541 C C . SER A 1 198 ? 26.584 -11.057 -29.295 1.00 61.00 198 SER A C 1
ATOM 1543 O O . SER A 1 198 ? 26.317 -11.930 -28.468 1.00 61.00 198 SER A O 1
ATOM 1545 N N . VAL A 1 199 ? 27.600 -10.203 -29.148 1.00 70.56 199 VAL A N 1
ATOM 1546 C CA . VAL A 1 199 ? 28.367 -10.110 -27.906 1.00 70.56 199 VAL A CA 1
ATOM 1547 C C . VAL A 1 199 ? 27.433 -9.546 -26.841 1.00 70.56 199 VAL A C 1
ATOM 1549 O O . VAL A 1 199 ? 26.818 -8.489 -27.014 1.00 70.56 199 VAL A O 1
ATOM 1552 N N . VAL A 1 200 ? 27.281 -10.308 -25.763 1.00 80.38 200 VAL A N 1
ATOM 1553 C CA . VAL A 1 200 ? 26.480 -9.947 -24.598 1.00 80.38 200 VAL A CA 1
ATOM 1554 C C . VAL A 1 200 ? 27.440 -9.803 -23.434 1.00 80.38 200 VAL A C 1
ATOM 1556 O O . VAL A 1 200 ? 28.167 -10.740 -23.111 1.00 80.38 200 VAL A O 1
ATOM 1559 N N . VAL A 1 201 ? 27.436 -8.635 -22.807 1.00 83.00 201 VAL A N 1
ATOM 1560 C CA . VAL A 1 201 ? 28.275 -8.345 -21.645 1.00 83.00 201 VAL A CA 1
ATOM 1561 C C . VAL A 1 201 ? 27.366 -8.074 -20.465 1.00 83.00 201 VAL A C 1
ATOM 1563 O O . VAL A 1 201 ? 26.440 -7.280 -20.566 1.00 83.00 201 VAL A O 1
ATOM 1566 N N . THR A 1 202 ? 27.613 -8.753 -19.349 1.00 84.88 202 THR A N 1
ATOM 1567 C CA . THR A 1 202 ? 26.874 -8.547 -18.100 1.00 84.88 202 THR A CA 1
ATOM 1568 C C . THR A 1 202 ? 27.847 -8.107 -17.024 1.00 84.88 202 THR A C 1
ATOM 1570 O O . THR A 1 202 ? 28.923 -8.693 -16.895 1.00 84.88 202 THR A O 1
ATOM 1573 N N . ARG A 1 203 ? 27.481 -7.074 -16.266 1.00 85.69 203 ARG A N 1
ATOM 1574 C CA . ARG A 1 203 ? 28.312 -6.528 -15.193 1.00 85.69 203 ARG A CA 1
ATOM 1575 C C . ARG A 1 203 ? 27.442 -6.070 -14.032 1.00 85.69 203 ARG A C 1
ATOM 1577 O O . ARG A 1 203 ? 26.426 -5.412 -14.230 1.00 85.69 203 ARG A O 1
ATOM 1584 N N . THR A 1 204 ? 27.902 -6.366 -12.825 1.00 85.25 204 THR A N 1
ATOM 1585 C CA . THR A 1 204 ? 27.385 -5.773 -11.592 1.00 85.25 204 THR A CA 1
ATOM 1586 C C . THR A 1 204 ? 28.097 -4.446 -11.318 1.00 85.25 204 THR A C 1
ATOM 1588 O O . THR A 1 204 ? 29.325 -4.390 -11.365 1.00 85.25 204 THR A O 1
ATOM 1591 N N . MET A 1 205 ? 27.334 -3.386 -11.059 1.00 85.38 205 MET A N 1
ATOM 1592 C CA . MET A 1 205 ? 27.805 -2.001 -10.923 1.00 85.38 205 MET A CA 1
ATOM 1593 C C . MET A 1 205 ? 27.239 -1.350 -9.661 1.00 85.38 205 MET A C 1
ATOM 1595 O O . MET A 1 205 ? 26.107 -1.646 -9.277 1.00 85.38 205 MET A O 1
ATOM 1599 N N . LEU A 1 206 ? 27.979 -0.426 -9.044 1.00 83.12 206 LEU A N 1
ATOM 1600 C CA . LEU A 1 206 ? 27.462 0.421 -7.964 1.00 83.12 206 LEU A CA 1
ATOM 1601 C C . LEU A 1 206 ? 26.411 1.408 -8.480 1.00 83.12 206 LEU A C 1
ATOM 1603 O O . LEU A 1 206 ? 26.706 2.326 -9.245 1.00 83.12 206 LEU A O 1
ATOM 1607 N N . ARG A 1 207 ? 25.182 1.261 -7.989 1.00 78.81 207 ARG A N 1
ATOM 1608 C CA . ARG A 1 207 ? 23.978 1.906 -8.521 1.00 78.81 207 ARG A CA 1
ATOM 1609 C C . ARG A 1 207 ? 24.033 3.438 -8.543 1.00 78.81 207 ARG A C 1
ATOM 1611 O O . ARG A 1 207 ? 23.433 4.043 -9.423 1.00 78.81 207 ARG A O 1
ATOM 1618 N N . THR A 1 208 ? 24.711 4.057 -7.578 1.00 78.38 208 THR A N 1
ATOM 1619 C CA . THR A 1 208 ? 24.768 5.522 -7.397 1.00 78.38 208 THR A CA 1
ATOM 1620 C C . THR A 1 208 ? 26.150 6.124 -7.653 1.00 78.38 208 THR A C 1
ATOM 1622 O O . THR A 1 208 ? 26.309 7.336 -7.528 1.00 78.38 208 THR A O 1
ATOM 1625 N N . GLN A 1 209 ? 27.158 5.304 -7.969 1.00 80.31 209 GLN A N 1
ATOM 1626 C CA . GLN A 1 209 ? 28.555 5.750 -8.079 1.00 80.31 209 GLN A CA 1
ATOM 1627 C C . GLN A 1 209 ? 29.169 5.453 -9.446 1.00 80.31 209 GLN A C 1
ATOM 1629 O O . GLN A 1 209 ? 29.943 6.265 -9.946 1.00 80.31 209 GLN A O 1
ATOM 1634 N N . GLU A 1 210 ? 28.830 4.313 -10.050 1.00 84.19 210 GLU A N 1
ATOM 1635 C CA . GLU A 1 210 ? 29.341 3.928 -11.366 1.00 84.19 210 GLU A CA 1
ATOM 1636 C C . GLU A 1 210 ? 28.440 4.474 -12.472 1.00 84.19 210 GLU A C 1
ATOM 1638 O O . GLU A 1 210 ? 27.208 4.476 -12.367 1.00 84.19 210 GLU A O 1
ATOM 1643 N N . ARG A 1 211 ? 29.069 4.945 -13.548 1.00 89.94 211 ARG A N 1
ATOM 1644 C CA . ARG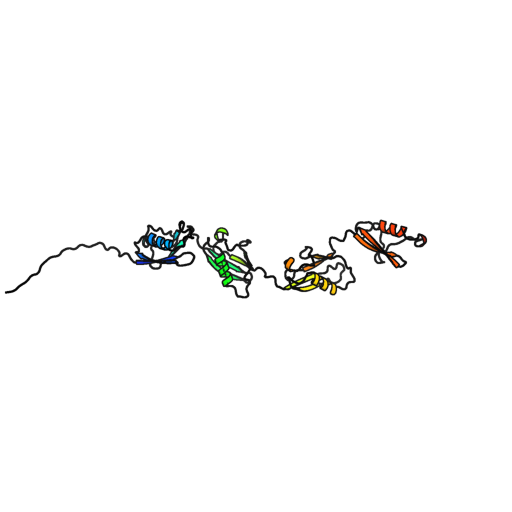 A 1 211 ? 28.371 5.514 -14.701 1.00 89.94 211 ARG A CA 1
ATOM 1645 C C . ARG A 1 211 ? 28.083 4.418 -15.706 1.00 89.94 211 ARG A C 1
ATOM 1647 O O . ARG A 1 211 ? 28.872 3.488 -15.850 1.00 89.94 211 ARG A O 1
ATOM 1654 N N . LEU A 1 212 ? 27.005 4.554 -16.476 1.00 86.62 212 LEU A N 1
ATOM 1655 C CA . LEU A 1 212 ? 26.703 3.603 -17.550 1.00 86.62 212 LEU A CA 1
ATOM 1656 C C . LEU A 1 212 ? 27.861 3.490 -18.562 1.00 86.62 212 LEU A C 1
ATOM 1658 O O . LEU A 1 212 ? 28.083 2.404 -19.096 1.00 86.62 212 LEU A O 1
ATOM 1662 N N . GLN A 1 213 ? 28.655 4.554 -18.745 1.00 84.75 213 GLN A N 1
ATOM 1663 C CA . GLN A 1 213 ? 29.904 4.560 -19.519 1.00 84.75 213 GLN A CA 1
ATOM 1664 C C . GLN A 1 213 ? 30.861 3.414 -19.147 1.00 84.75 213 GLN A C 1
ATOM 1666 O O . GLN A 1 213 ? 31.420 2.790 -20.043 1.00 84.75 213 GLN A O 1
ATOM 1671 N N . ASP A 1 214 ? 31.002 3.068 -17.863 1.00 86.81 214 ASP A N 1
ATOM 1672 C CA . ASP A 1 214 ? 31.937 2.025 -17.413 1.00 86.81 214 ASP A CA 1
ATOM 1673 C C . ASP A 1 214 ? 31.563 0.633 -17.962 1.00 86.81 214 ASP A C 1
ATOM 1675 O O . ASP A 1 214 ? 32.420 -0.230 -18.175 1.00 86.81 214 ASP A O 1
ATOM 1679 N N . LEU A 1 215 ? 30.268 0.391 -18.194 1.00 87.31 215 LEU A N 1
ATOM 1680 C CA . LEU A 1 215 ? 29.767 -0.824 -18.840 1.00 87.31 215 LEU A CA 1
ATOM 1681 C C . LEU A 1 215 ? 29.955 -0.780 -20.360 1.00 87.31 215 LEU A C 1
ATOM 1683 O O . LEU A 1 215 ? 30.259 -1.808 -20.967 1.00 87.31 215 LEU A O 1
ATOM 1687 N N . ILE A 1 216 ? 29.816 0.397 -20.972 1.00 83.38 216 ILE A N 1
ATOM 1688 C CA . ILE A 1 216 ? 30.072 0.599 -22.404 1.00 83.38 216 ILE A CA 1
ATOM 1689 C C . ILE A 1 216 ? 31.549 0.363 -22.731 1.00 83.38 216 ILE A C 1
ATOM 1691 O O . ILE A 1 216 ? 31.863 -0.374 -23.666 1.00 83.38 216 ILE A O 1
ATOM 1695 N N . ASP A 1 217 ? 32.456 0.923 -21.933 1.00 83.12 217 ASP A N 1
ATOM 1696 C CA . ASP A 1 217 ? 33.900 0.757 -22.104 1.00 83.12 217 ASP A CA 1
ATOM 1697 C C . ASP A 1 217 ? 34.303 -0.714 -21.963 1.00 83.12 217 ASP A C 1
ATOM 1699 O O . ASP A 1 217 ? 35.072 -1.235 -22.774 1.00 83.12 217 ASP A O 1
ATOM 1703 N N . LEU A 1 218 ? 33.717 -1.418 -20.986 1.00 82.81 218 LEU A N 1
ATOM 1704 C CA . LEU A 1 218 ? 33.910 -2.857 -20.816 1.00 82.81 218 LEU A CA 1
ATOM 1705 C C . LEU A 1 218 ? 33.401 -3.655 -22.027 1.00 82.81 218 LEU A C 1
ATOM 1707 O O . LEU A 1 218 ? 34.046 -4.616 -22.449 1.00 82.81 218 LEU A O 1
ATOM 1711 N N . TYR A 1 219 ? 32.260 -3.266 -22.599 1.00 82.38 219 TYR A N 1
ATOM 1712 C CA . TYR A 1 219 ? 31.733 -3.889 -23.809 1.00 82.38 219 TYR A CA 1
ATOM 1713 C C . TYR A 1 219 ? 32.680 -3.706 -25.001 1.00 82.38 219 TYR A C 1
ATOM 1715 O O . TYR A 1 219 ? 33.044 -4.692 -25.642 1.00 82.38 219 TYR A O 1
ATOM 1723 N N . PHE A 1 220 ? 33.150 -2.485 -25.267 1.00 76.56 220 PHE A N 1
ATOM 1724 C CA . PHE A 1 220 ? 34.082 -2.226 -26.370 1.00 76.56 220 PHE A CA 1
ATOM 1725 C C . PHE A 1 220 ? 35.472 -2.832 -26.152 1.00 76.56 220 PHE A C 1
ATOM 1727 O O . PHE A 1 220 ? 36.147 -3.145 -27.127 1.00 76.56 220 PHE A O 1
ATOM 1734 N N . ALA A 1 221 ? 35.892 -3.066 -24.907 1.00 79.19 221 ALA A N 1
ATOM 1735 C CA . ALA A 1 221 ? 37.108 -3.826 -24.623 1.00 79.19 221 ALA A CA 1
ATOM 1736 C C . ALA A 1 221 ? 36.985 -5.315 -25.009 1.00 79.19 221 ALA A C 1
ATOM 1738 O O . ALA A 1 221 ? 37.992 -5.954 -25.313 1.00 79.19 221 ALA A O 1
ATOM 1739 N N . MET A 1 222 ? 35.768 -5.874 -24.997 1.00 73.94 222 MET A N 1
ATOM 1740 C CA . MET A 1 222 ? 35.500 -7.275 -25.348 1.00 73.94 222 MET A CA 1
ATOM 1741 C C . MET A 1 222 ? 35.117 -7.492 -26.816 1.00 73.94 222 MET A C 1
ATOM 1743 O O . MET A 1 222 ? 35.244 -8.608 -27.320 1.00 73.94 222 MET A O 1
ATOM 1747 N N . VAL A 1 223 ? 34.654 -6.455 -27.513 1.00 68.75 223 VAL A N 1
ATOM 1748 C CA . VAL A 1 223 ? 34.346 -6.515 -28.946 1.00 68.75 223 VAL A CA 1
ATOM 1749 C C . VAL A 1 223 ? 35.587 -6.128 -29.747 1.00 68.75 223 VAL A C 1
ATOM 1751 O O . VAL A 1 223 ? 36.060 -5.002 -29.659 1.00 68.75 223 VAL A O 1
ATOM 1754 N N . SER A 1 224 ? 36.125 -7.052 -30.550 1.00 54.81 224 SER A N 1
ATOM 1755 C CA . SER A 1 224 ? 37.241 -6.758 -31.457 1.00 54.81 224 SER A CA 1
ATOM 1756 C C . SER A 1 224 ? 36.814 -5.715 -32.496 1.00 54.81 224 SER A C 1
ATOM 1758 O O . SER A 1 224 ? 35.965 -5.978 -33.345 1.00 54.81 224 SER A O 1
ATOM 1760 N N . THR A 1 225 ? 37.370 -4.510 -32.395 1.00 51.75 225 THR A N 1
ATOM 1761 C CA . THR A 1 225 ? 37.001 -3.346 -33.206 1.00 51.75 225 THR A CA 1
ATOM 1762 C C . THR A 1 225 ? 37.621 -3.409 -34.604 1.00 51.75 225 THR A C 1
ATOM 1764 O O . THR A 1 225 ? 38.623 -2.743 -34.858 1.00 51.75 225 THR A O 1
ATOM 1767 N N . ASP A 1 226 ? 37.027 -4.179 -35.512 1.00 46.59 226 ASP A N 1
ATOM 1768 C CA . ASP A 1 226 ? 37.162 -3.898 -36.953 1.00 46.59 226 ASP A CA 1
ATOM 1769 C C . ASP A 1 226 ? 36.007 -3.024 -37.474 1.00 46.59 226 ASP A C 1
ATOM 1771 O O . ASP A 1 226 ? 36.145 -2.368 -38.506 1.00 46.59 226 ASP A O 1
ATOM 1775 N N . ASP A 1 227 ? 34.918 -2.904 -36.708 1.00 43.56 227 ASP A N 1
ATOM 1776 C CA . ASP A 1 227 ? 33.760 -2.093 -37.067 1.00 43.56 227 ASP A CA 1
ATOM 1777 C C . ASP A 1 227 ? 33.685 -0.822 -36.205 1.00 43.56 227 ASP A C 1
ATOM 1779 O O . ASP A 1 227 ? 33.415 -0.847 -35.008 1.00 43.56 227 ASP A O 1
ATOM 1783 N N . GLU A 1 228 ? 33.993 0.291 -36.871 1.00 50.69 228 GLU A N 1
ATOM 1784 C CA . GLU A 1 228 ? 33.462 1.643 -36.684 1.00 50.69 228 GLU A CA 1
ATOM 1785 C C . GLU A 1 228 ? 33.311 2.166 -35.239 1.00 50.69 228 GLU A C 1
ATOM 1787 O O . GLU A 1 228 ? 32.381 1.835 -34.505 1.00 50.69 228 GLU A O 1
ATOM 1792 N N . ARG A 1 229 ? 34.125 3.184 -34.903 1.00 47.00 229 ARG A N 1
ATOM 1793 C CA . ARG A 1 229 ? 33.730 4.274 -33.984 1.00 47.00 229 ARG A CA 1
ATOM 1794 C C . ARG A 1 229 ? 32.543 5.046 -34.583 1.00 47.00 229 ARG A C 1
ATOM 1796 O O . ARG A 1 229 ? 32.672 6.209 -34.962 1.00 47.00 229 ARG A O 1
ATOM 1803 N N . GLY A 1 230 ? 31.417 4.370 -34.760 1.00 55.38 230 GLY A N 1
ATOM 1804 C CA . GLY A 1 230 ? 30.138 4.993 -35.030 1.00 55.38 230 GLY A CA 1
ATOM 1805 C C . GLY A 1 230 ? 29.655 5.712 -33.777 1.00 55.38 230 GLY A C 1
ATOM 1806 O O . GLY A 1 230 ? 29.983 5.338 -32.654 1.00 55.38 230 GLY A O 1
ATOM 1807 N N . GLU A 1 231 ? 28.889 6.776 -33.969 1.00 59.84 231 GLU A N 1
ATOM 1808 C CA . GLU A 1 231 ? 28.101 7.368 -32.895 1.00 59.84 231 GLU A CA 1
ATOM 1809 C C . GLU A 1 231 ? 26.952 6.392 -32.595 1.00 59.84 231 GLU A C 1
ATOM 1811 O O . GLU A 1 231 ? 26.131 6.100 -33.472 1.00 59.84 231 GLU A O 1
ATOM 1816 N N . PHE A 1 232 ? 26.947 5.808 -31.395 1.00 68.44 232 PHE A N 1
ATOM 1817 C CA . PHE A 1 232 ? 25.929 4.854 -30.960 1.00 68.44 232 PHE A CA 1
ATOM 1818 C C . PHE A 1 232 ? 25.067 5.486 -29.876 1.00 68.44 232 PHE A C 1
ATOM 1820 O O . PHE A 1 232 ? 25.580 6.067 -28.921 1.00 68.44 232 PHE A O 1
ATOM 1827 N N . ASP A 1 233 ? 23.757 5.310 -30.006 1.00 73.94 233 ASP A N 1
ATOM 1828 C CA . ASP A 1 233 ? 22.825 5.605 -28.934 1.00 73.94 233 ASP A CA 1
ATOM 1829 C C . ASP A 1 233 ? 22.686 4.365 -28.054 1.00 73.94 233 ASP A C 1
ATOM 1831 O O . ASP A 1 233 ? 22.407 3.257 -28.525 1.00 73.94 233 ASP A O 1
ATOM 1835 N N . VAL A 1 234 ? 22.849 4.557 -26.750 1.00 78.19 234 VAL A N 1
ATOM 1836 C CA . VAL A 1 234 ? 22.516 3.530 -25.771 1.00 78.19 234 VAL A CA 1
ATOM 1837 C C . VAL A 1 234 ? 21.047 3.693 -25.420 1.00 78.19 234 VAL A C 1
ATOM 1839 O O . VAL A 1 234 ? 20.592 4.787 -25.080 1.00 78.19 234 VAL A O 1
ATOM 1842 N N . THR A 1 235 ? 20.290 2.605 -25.515 1.00 77.25 235 THR A N 1
ATOM 1843 C CA . THR A 1 235 ? 18.874 2.593 -25.149 1.00 77.25 235 THR A CA 1
ATOM 1844 C C . THR A 1 235 ? 18.602 1.581 -24.048 1.00 77.25 235 THR A C 1
ATOM 1846 O O . THR A 1 235 ? 19.130 0.471 -24.071 1.00 77.25 235 THR A O 1
ATOM 1849 N N . CYS A 1 236 ? 17.752 1.953 -23.096 1.00 74.44 236 CYS A N 1
ATOM 1850 C CA . CYS A 1 236 ? 17.208 1.069 -22.070 1.00 74.44 236 CYS A CA 1
ATOM 1851 C C . CYS A 1 236 ? 15.682 1.147 -22.147 1.00 74.44 236 CYS A C 1
ATOM 1853 O O . CYS A 1 236 ? 15.124 2.243 -22.217 1.00 74.44 236 CYS A O 1
ATOM 1855 N N . CYS A 1 237 ? 14.996 0.002 -22.215 1.00 67.50 237 CYS A N 1
ATOM 1856 C CA . CYS A 1 237 ? 13.533 -0.059 -22.378 1.00 67.50 237 CYS A CA 1
ATOM 1857 C C . CYS A 1 237 ? 12.996 0.807 -23.544 1.00 67.50 237 CYS A C 1
ATOM 1859 O O . CYS A 1 237 ? 11.925 1.406 -23.456 1.00 67.50 237 CYS A O 1
ATOM 1861 N N . GLY A 1 238 ? 13.765 0.914 -24.636 1.00 64.19 238 GLY A N 1
ATOM 1862 C CA . GLY A 1 238 ? 13.411 1.710 -25.818 1.00 64.19 238 GLY A CA 1
ATOM 1863 C C . GLY A 1 238 ? 13.603 3.226 -25.677 1.00 64.19 238 GLY A C 1
ATOM 1864 O O . GLY A 1 238 ? 13.268 3.959 -26.603 1.00 64.19 238 GLY A O 1
ATOM 1865 N N . ARG A 1 239 ? 14.150 3.715 -24.557 1.00 69.31 239 ARG A N 1
ATOM 1866 C CA . ARG A 1 239 ? 14.481 5.133 -24.345 1.00 69.31 239 ARG A CA 1
ATOM 1867 C C . ARG A 1 239 ? 15.986 5.345 -24.435 1.00 69.31 239 ARG A C 1
ATOM 1869 O O . ARG A 1 239 ? 16.740 4.544 -23.890 1.00 69.31 239 ARG A O 1
ATOM 1876 N N . LYS A 1 240 ? 16.418 6.424 -25.093 1.00 77.44 240 LYS A N 1
ATOM 1877 C CA . LYS A 1 240 ? 17.828 6.840 -25.119 1.00 77.44 240 LYS A CA 1
ATOM 1878 C C . LYS A 1 240 ? 18.267 7.235 -23.708 1.00 77.44 240 LYS A C 1
ATOM 1880 O O . LYS A 1 240 ? 17.571 8.003 -23.042 1.00 77.44 240 LYS A O 1
ATOM 1885 N N . VAL A 1 241 ? 19.395 6.692 -23.263 1.00 78.75 241 VAL A N 1
ATOM 1886 C CA . VAL A 1 241 ? 19.992 6.987 -21.957 1.00 78.75 241 VAL A CA 1
ATOM 1887 C C . VAL A 1 241 ? 21.276 7.788 -22.138 1.00 78.75 241 VAL A C 1
ATOM 1889 O O . VAL A 1 241 ? 21.994 7.626 -23.123 1.00 78.75 241 VAL A O 1
ATOM 1892 N N . ASP A 1 242 ? 21.535 8.676 -21.188 1.00 81.25 242 ASP A N 1
ATOM 1893 C CA . ASP A 1 242 ? 22.782 9.417 -21.069 1.00 81.25 242 ASP A CA 1
ATOM 1894 C C . ASP A 1 242 ? 23.796 8.531 -20.344 1.00 81.25 242 ASP A C 1
ATOM 1896 O O . ASP A 1 242 ? 23.563 8.080 -19.220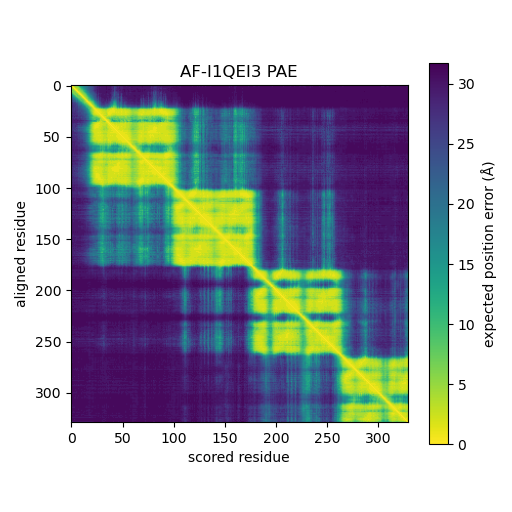 1.00 81.25 242 ASP A O 1
ATOM 1900 N N . ILE A 1 243 ? 24.907 8.253 -21.014 1.00 81.75 243 ILE A N 1
ATOM 1901 C CA . ILE A 1 243 ? 25.936 7.329 -20.540 1.00 81.75 243 ILE A CA 1
ATOM 1902 C C . ILE A 1 243 ? 26.751 7.900 -19.373 1.00 81.75 243 ILE A C 1
ATOM 1904 O O . ILE A 1 243 ? 27.361 7.135 -18.628 1.00 81.75 243 ILE A O 1
ATOM 1908 N N . GLU A 1 244 ? 26.735 9.222 -19.168 1.00 84.00 244 GLU A N 1
ATOM 1909 C CA . GLU A 1 244 ? 27.429 9.864 -18.045 1.00 84.00 244 GLU A CA 1
ATOM 1910 C C . GLU A 1 244 ? 26.676 9.739 -16.713 1.00 84.00 244 GLU A C 1
ATOM 1912 O O . GLU A 1 244 ? 27.226 10.056 -15.653 1.00 84.00 244 GLU A O 1
ATOM 1917 N N . LYS A 1 245 ? 25.425 9.276 -16.754 1.00 84.00 245 LYS A N 1
ATOM 1918 C CA . LYS A 1 245 ? 24.582 9.081 -15.575 1.00 84.00 245 LYS A CA 1
ATOM 1919 C C . LYS A 1 245 ? 24.711 7.678 -14.993 1.00 84.00 245 LYS A C 1
ATOM 1921 O O . LYS A 1 245 ? 25.275 6.764 -15.599 1.00 84.00 245 LYS A O 1
ATOM 1926 N N . THR A 1 246 ? 24.195 7.527 -13.782 1.00 86.12 246 THR A N 1
ATOM 1927 C CA . THR A 1 246 ? 24.228 6.284 -13.010 1.00 86.12 246 THR A CA 1
ATOM 1928 C C . THR A 1 246 ? 22.957 5.457 -13.240 1.00 86.12 246 THR A C 1
ATOM 1930 O O . THR A 1 246 ? 21.924 6.000 -13.645 1.00 86.12 246 THR A O 1
ATOM 1933 N N . PRO A 1 247 ? 22.970 4.144 -12.951 1.00 82.12 247 PRO A N 1
ATOM 1934 C CA . PRO A 1 247 ? 21.759 3.325 -13.004 1.00 82.12 247 PRO A CA 1
ATOM 1935 C C . PRO A 1 247 ? 20.618 3.834 -12.105 1.00 82.12 247 PRO A C 1
ATOM 1937 O O . PRO A 1 247 ? 19.443 3.674 -12.443 1.00 82.12 247 PRO A O 1
ATOM 1940 N N . ALA A 1 248 ? 20.946 4.467 -10.970 1.00 77.19 248 ALA A N 1
ATOM 1941 C CA . ALA A 1 248 ? 19.961 5.051 -10.062 1.00 77.19 248 ALA A CA 1
ATOM 1942 C C . ALA A 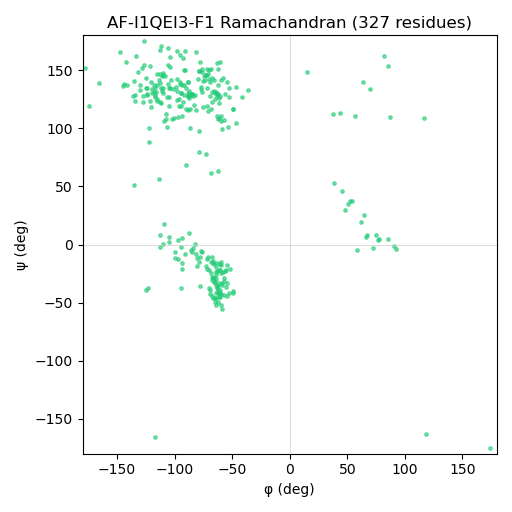1 248 ? 19.165 6.191 -10.709 1.00 77.19 248 ALA A C 1
ATOM 1944 O O . ALA A 1 248 ? 17.956 6.260 -10.495 1.00 77.19 248 ALA A O 1
ATOM 1945 N N . ASP A 1 249 ? 19.806 7.022 -11.539 1.00 75.00 249 ASP A N 1
ATOM 1946 C CA . ASP A 1 249 ? 19.160 8.157 -12.221 1.00 75.00 249 ASP A CA 1
ATOM 1947 C C . ASP A 1 249 ? 18.025 7.716 -13.160 1.00 75.00 249 ASP A C 1
ATOM 1949 O O . ASP A 1 249 ? 17.136 8.502 -13.490 1.00 75.00 249 ASP A O 1
ATOM 1953 N N . TYR A 1 250 ? 18.054 6.450 -13.581 1.00 69.75 250 TYR A N 1
ATOM 1954 C CA . TYR A 1 250 ? 17.072 5.835 -14.467 1.00 69.75 250 TYR A CA 1
ATOM 1955 C C . TYR A 1 250 ? 16.188 4.792 -13.781 1.00 69.75 250 TYR A C 1
ATOM 1957 O O . TYR A 1 250 ? 15.330 4.209 -14.438 1.00 69.75 250 TYR A O 1
ATOM 1965 N N . GLY A 1 251 ? 16.382 4.550 -12.481 1.00 72.25 251 GLY A N 1
ATOM 1966 C CA . GLY A 1 251 ? 15.632 3.535 -11.746 1.00 72.25 251 GLY A CA 1
ATOM 1967 C C . GLY A 1 251 ? 15.876 2.097 -12.223 1.00 72.25 251 GLY A C 1
ATOM 1968 O O . GLY A 1 251 ? 15.007 1.265 -12.011 1.00 72.25 251 GLY A O 1
ATOM 1969 N N . MET A 1 252 ? 17.028 1.793 -12.837 1.00 76.38 252 MET A N 1
ATOM 1970 C CA . MET A 1 252 ? 17.295 0.479 -13.456 1.00 76.38 252 MET A CA 1
ATOM 1971 C C . MET A 1 252 ? 17.350 -0.665 -12.435 1.00 76.38 252 MET A C 1
ATOM 1973 O O . MET A 1 252 ? 17.917 -0.486 -11.365 1.00 76.38 252 MET A O 1
ATOM 1977 N N . GLU A 1 253 ? 16.829 -1.847 -12.734 1.00 79.12 253 GLU A N 1
ATOM 1978 C CA . GLU A 1 253 ? 16.811 -3.016 -11.839 1.00 79.12 253 GLU A CA 1
ATOM 1979 C C . GLU A 1 253 ? 17.717 -4.161 -12.329 1.00 79.12 253 GLU A C 1
ATOM 1981 O O . GLU A 1 253 ? 18.287 -4.115 -13.421 1.00 79.12 253 GLU A O 1
ATOM 1986 N N . ASP A 1 254 ? 17.914 -5.183 -11.488 1.00 76.94 254 ASP A N 1
ATOM 1987 C CA . ASP A 1 254 ? 18.717 -6.354 -11.852 1.00 76.94 254 ASP A CA 1
ATOM 1988 C C . ASP A 1 254 ? 18.113 -7.072 -13.065 1.00 76.94 254 ASP A C 1
ATOM 1990 O O . ASP A 1 254 ? 16.943 -7.450 -13.073 1.00 76.94 254 ASP A O 1
ATOM 1994 N N . GLY A 1 255 ? 18.941 -7.306 -14.083 1.00 73.62 255 GLY A N 1
ATOM 1995 C CA . GLY A 1 255 ? 18.527 -7.940 -15.333 1.00 73.62 255 GLY A CA 1
ATOM 1996 C C . GLY A 1 255 ? 18.059 -6.966 -16.416 1.00 73.62 255 GLY A C 1
ATOM 1997 O O . GLY A 1 255 ? 17.772 -7.415 -17.531 1.00 73.62 255 GLY A O 1
ATOM 1998 N N . ASP A 1 256 ? 18.035 -5.657 -16.140 1.00 77.56 256 ASP A N 1
ATOM 1999 C CA . ASP A 1 256 ? 17.761 -4.650 -17.161 1.00 77.56 256 ASP A CA 1
ATOM 2000 C C . ASP A 1 256 ? 18.782 -4.710 -18.304 1.00 77.56 256 ASP A C 1
ATOM 2002 O O . ASP A 1 256 ? 19.987 -4.934 -18.121 1.00 77.56 256 ASP A O 1
ATOM 2006 N N . GLN A 1 257 ? 18.268 -4.509 -19.521 1.00 82.69 257 GLN A N 1
ATOM 2007 C CA . GLN A 1 257 ? 19.035 -4.665 -20.750 1.00 82.69 257 GLN A CA 1
ATOM 2008 C C . GLN A 1 257 ? 19.257 -3.337 -21.464 1.00 82.69 257 GLN A C 1
ATOM 2010 O O . GLN A 1 257 ? 18.317 -2.673 -21.909 1.00 82.69 257 GLN A O 1
ATOM 2015 N N . LEU A 1 258 ? 20.530 -3.025 -21.675 1.00 83.25 258 LEU A N 1
ATOM 2016 C CA . LEU A 1 258 ? 20.992 -1.945 -22.529 1.00 83.25 258 LEU A CA 1
ATOM 2017 C C . LEU A 1 258 ? 21.187 -2.477 -23.948 1.00 83.25 258 LEU A C 1
ATOM 2019 O O . LEU A 1 258 ? 21.776 -3.538 -24.174 1.00 83.25 258 LEU A O 1
ATOM 2023 N N . ARG A 1 259 ? 20.703 -1.723 -24.929 1.00 79.81 259 ARG A N 1
ATOM 2024 C CA . ARG A 1 259 ? 20.902 -2.018 -26.346 1.00 79.81 259 ARG A CA 1
ATOM 2025 C C . ARG A 1 259 ? 21.671 -0.896 -27.004 1.00 79.81 259 ARG A C 1
ATOM 2027 O O . ARG A 1 259 ? 21.301 0.271 -26.881 1.00 79.81 259 ARG A O 1
ATOM 2034 N N . LEU A 1 260 ? 22.698 -1.287 -27.747 1.00 75.31 260 LEU A N 1
ATOM 2035 C CA . LEU A 1 260 ? 23.400 -0.391 -28.651 1.00 75.31 260 LEU A CA 1
ATOM 2036 C C . LEU A 1 260 ? 22.601 -0.293 -29.945 1.00 75.31 260 LEU A C 1
ATOM 2038 O O . LEU A 1 260 ? 22.431 -1.285 -30.658 1.00 75.31 260 LEU A O 1
ATOM 2042 N N . ALA A 1 261 ? 22.102 0.901 -30.228 1.00 65.25 261 ALA A N 1
ATOM 2043 C CA . ALA A 1 261 ? 21.524 1.245 -31.511 1.00 65.25 261 ALA A CA 1
ATOM 2044 C C . ALA A 1 261 ? 22.484 2.194 -32.245 1.00 65.25 261 ALA A C 1
ATOM 2046 O O . ALA A 1 261 ? 23.127 3.029 -31.606 1.00 65.25 261 ALA A O 1
ATOM 2047 N N . PRO A 1 262 ? 22.599 2.110 -33.581 1.00 63.69 262 PRO A N 1
ATOM 2048 C CA . PRO A 1 262 ? 23.194 3.196 -34.354 1.00 63.69 262 PRO A CA 1
ATOM 2049 C C . PRO A 1 262 ? 22.465 4.494 -33.995 1.00 63.69 262 PRO A C 1
ATOM 2051 O O . PRO A 1 262 ? 21.235 4.468 -33.914 1.00 63.69 262 PRO A O 1
ATOM 2054 N N . ALA A 1 263 ? 23.189 5.592 -33.751 1.00 59.12 263 ALA A N 1
ATOM 2055 C CA . ALA A 1 263 ? 22.546 6.834 -33.342 1.00 59.12 263 ALA A CA 1
ATOM 2056 C C . ALA A 1 263 ? 21.431 7.213 -34.327 1.00 59.12 263 ALA A C 1
ATOM 2058 O O . ALA A 1 263 ? 21.635 7.242 -35.545 1.00 59.12 263 ALA A O 1
ATOM 2059 N N . THR A 1 264 ? 20.234 7.454 -33.788 1.00 50.97 264 THR A N 1
ATOM 2060 C CA . THR A 1 264 ? 19.032 7.730 -34.600 1.00 50.97 264 THR A CA 1
ATOM 2061 C C . THR A 1 264 ? 19.186 9.069 -35.319 1.00 50.97 264 THR A C 1
ATOM 2063 O O . THR A 1 264 ? 18.741 9.247 -36.451 1.00 50.97 264 THR A O 1
ATOM 2066 N N . GLU A 1 265 ? 19.917 9.987 -34.688 1.00 49.34 265 GLU A N 1
ATOM 2067 C CA . GLU A 1 265 ? 20.475 11.173 -35.317 1.00 49.34 265 GLU A CA 1
ATOM 2068 C C . GLU A 1 265 ? 21.869 10.850 -35.850 1.00 49.34 265 GLU A C 1
ATOM 2070 O O . GLU A 1 265 ? 22.881 11.364 -35.380 1.00 49.34 265 GLU A O 1
ATOM 2075 N N . ARG A 1 266 ? 21.943 10.003 -36.884 1.00 52.41 266 ARG A N 1
ATOM 2076 C CA . ARG A 1 266 ? 23.100 10.041 -37.780 1.00 52.41 266 ARG A CA 1
ATOM 2077 C C . ARG A 1 266 ? 23.276 11.508 -38.163 1.00 52.41 266 ARG A C 1
ATOM 2079 O O . ARG A 1 266 ? 22.366 12.074 -38.767 1.00 52.41 266 ARG A O 1
ATOM 2086 N N . SER A 1 267 ? 24.407 12.119 -37.787 1.00 54.00 267 SER A N 1
ATOM 2087 C CA . SER A 1 267 ? 24.727 13.510 -38.137 1.00 54.00 267 SER A CA 1
ATOM 2088 C C . SER A 1 267 ? 24.217 13.830 -39.545 1.00 54.00 267 SER A C 1
ATOM 2090 O O . SER A 1 267 ? 24.417 13.052 -40.478 1.00 54.00 267 SER A O 1
ATOM 2092 N N . ARG A 1 268 ? 23.533 14.959 -39.752 1.00 56.75 268 ARG A N 1
ATOM 2093 C CA . ARG A 1 268 ? 23.053 15.318 -41.103 1.00 56.75 268 ARG A CA 1
ATOM 2094 C C . ARG A 1 268 ? 24.169 15.268 -42.145 1.00 56.75 268 ARG A C 1
ATOM 2096 O O . ARG A 1 268 ? 23.876 15.127 -43.328 1.00 56.75 268 ARG A O 1
ATOM 2103 N N . PHE A 1 269 ? 25.418 15.356 -41.687 1.00 62.88 269 PHE A N 1
ATOM 2104 C CA . PHE A 1 269 ? 26.615 15.269 -42.485 1.00 62.88 269 PHE A CA 1
ATOM 2105 C C . PHE A 1 269 ? 27.441 14.009 -42.197 1.00 62.88 269 PHE A C 1
ATOM 2107 O O . PHE A 1 269 ? 27.542 13.538 -41.065 1.00 62.88 269 PHE A O 1
ATOM 2114 N N . VAL A 1 270 ? 28.091 13.492 -43.231 1.00 75.62 270 VAL A N 1
ATOM 2115 C CA . VAL A 1 270 ? 29.077 12.414 -43.162 1.00 75.62 270 VAL A CA 1
ATOM 2116 C C . VAL A 1 270 ? 30.369 12.878 -43.817 1.00 75.62 270 VAL A C 1
ATOM 2118 O O . VAL A 1 270 ? 30.347 13.605 -44.811 1.00 75.62 270 VAL A O 1
ATOM 2121 N N . THR A 1 271 ? 31.504 12.469 -43.254 1.00 79.12 271 THR A N 1
ATOM 2122 C CA . THR A 1 271 ? 32.818 12.754 -43.834 1.00 79.12 271 THR A CA 1
ATOM 2123 C C . THR A 1 271 ? 33.290 11.552 -44.642 1.00 79.12 271 THR A C 1
ATOM 2125 O O . THR A 1 271 ? 33.647 10.518 -44.081 1.00 79.12 271 THR A O 1
ATOM 2128 N N . ILE A 1 272 ? 33.315 11.695 -45.965 1.00 80.69 272 ILE A N 1
ATOM 2129 C CA . ILE A 1 272 ? 33.827 10.694 -46.899 1.00 80.69 272 ILE A CA 1
ATOM 2130 C C . ILE A 1 272 ? 35.303 10.973 -47.162 1.00 80.69 272 ILE A C 1
ATOM 2132 O O . ILE A 1 272 ? 35.692 12.083 -47.526 1.00 80.69 272 ILE A O 1
ATOM 2136 N N . ASN A 1 273 ? 36.133 9.946 -47.000 1.00 81.62 273 ASN A N 1
ATOM 2137 C CA . ASN A 1 273 ? 37.534 10.000 -47.387 1.00 81.62 273 ASN A CA 1
ATOM 2138 C C . ASN A 1 273 ? 37.697 9.448 -48.802 1.00 81.62 273 ASN A C 1
ATOM 2140 O O . ASN A 1 273 ? 37.573 8.245 -49.016 1.00 81.62 273 ASN A O 1
ATOM 2144 N N . LEU A 1 274 ? 38.016 10.318 -49.754 1.00 80.19 274 LEU A N 1
ATOM 2145 C CA . LEU A 1 274 ? 38.378 9.919 -51.104 1.00 80.19 274 LEU A CA 1
ATOM 2146 C C . LEU A 1 274 ? 39.878 9.637 -51.165 1.00 80.19 274 LEU A C 1
ATOM 2148 O O . LEU A 1 274 ? 40.687 10.494 -50.808 1.00 80.19 274 LEU A O 1
ATOM 2152 N N . VAL A 1 275 ? 40.243 8.454 -51.647 1.00 80.81 275 VAL A N 1
ATOM 2153 C CA . VAL A 1 275 ? 41.632 8.081 -51.915 1.00 80.81 275 VAL A CA 1
ATOM 2154 C C . VAL A 1 275 ? 41.805 7.960 -53.422 1.00 80.81 275 VAL A C 1
ATOM 2156 O O . VAL A 1 275 ? 41.099 7.200 -54.080 1.00 80.81 275 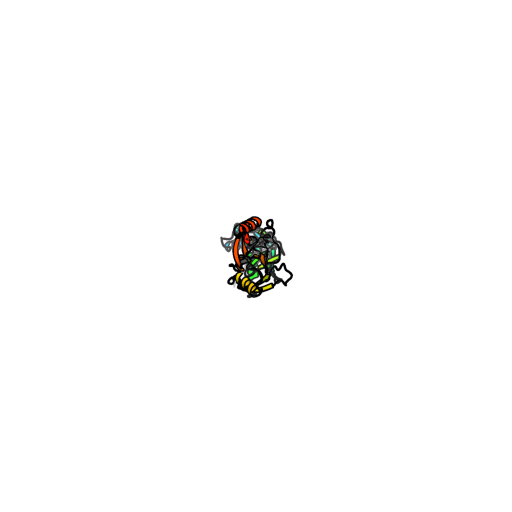VAL A O 1
ATOM 2159 N N . THR A 1 276 ? 42.725 8.744 -53.971 1.00 76.00 276 THR A N 1
ATOM 2160 C CA . THR A 1 276 ? 43.091 8.679 -55.394 1.00 76.00 276 THR A CA 1
ATOM 2161 C C . THR A 1 276 ? 44.084 7.543 -55.653 1.00 76.00 276 THR A C 1
ATOM 2163 O O . THR A 1 276 ? 44.722 7.041 -54.728 1.00 76.00 276 THR A O 1
ATOM 2166 N N . MET A 1 277 ? 44.282 7.170 -56.922 1.00 68.81 277 MET A N 1
ATOM 2167 C CA . MET A 1 277 ? 45.262 6.141 -57.317 1.00 68.81 277 MET A CA 1
ATOM 2168 C C . MET A 1 277 ? 46.708 6.494 -56.931 1.00 68.81 277 MET A C 1
ATOM 2170 O O . MET A 1 277 ? 47.540 5.606 -56.780 1.00 68.81 277 MET A O 1
ATOM 2174 N N . VAL A 1 278 ? 47.004 7.780 -56.722 1.00 72.12 278 VAL A N 1
ATOM 2175 C CA . VAL A 1 278 ? 48.307 8.268 -56.239 1.00 72.12 278 VAL A CA 1
ATOM 2176 C C . VAL A 1 278 ? 48.409 8.300 -54.706 1.00 72.12 278 VAL A C 1
ATOM 2178 O O . VAL A 1 278 ? 49.353 8.860 -54.157 1.00 72.12 278 VAL A O 1
ATOM 2181 N N . GLY A 1 279 ? 47.435 7.722 -53.994 1.00 69.94 279 GLY A N 1
ATOM 2182 C CA . GLY A 1 279 ? 47.424 7.620 -52.532 1.00 69.94 279 GLY A CA 1
ATOM 2183 C C . GLY A 1 279 ? 47.055 8.915 -51.803 1.00 69.94 279 GLY A C 1
ATOM 2184 O O . GLY A 1 279 ? 47.067 8.953 -50.574 1.00 69.94 279 GLY A O 1
ATOM 2185 N N . VAL A 1 280 ? 46.696 9.982 -52.526 1.00 76.19 280 VAL A N 1
ATOM 2186 C CA . VAL A 1 280 ? 46.257 11.238 -51.905 1.00 76.19 280 VAL A CA 1
ATOM 2187 C C . VAL A 1 280 ? 44.870 11.034 -51.308 1.00 76.19 280 VAL A C 1
ATOM 2189 O O . VAL A 1 280 ? 43.919 10.735 -52.037 1.00 76.19 280 VAL A O 1
ATOM 2192 N N . LYS A 1 281 ? 44.770 11.220 -49.987 1.00 79.81 281 LYS A N 1
ATOM 2193 C CA . LYS A 1 281 ? 43.531 11.151 -49.210 1.00 79.81 281 LYS A CA 1
ATOM 2194 C C . LYS A 1 281 ? 42.960 12.554 -49.011 1.00 79.81 281 LYS A C 1
ATOM 2196 O O . LYS A 1 281 ? 43.646 13.437 -48.500 1.00 79.81 281 LYS A O 1
ATOM 2201 N N . ARG A 1 282 ? 41.703 12.760 -49.394 1.00 78.00 282 ARG A N 1
ATOM 2202 C CA . ARG A 1 282 ? 40.958 14.008 -49.170 1.00 78.00 282 ARG A CA 1
ATOM 2203 C C . ARG A 1 282 ? 39.664 13.704 -48.431 1.00 78.00 282 ARG A C 1
ATOM 2205 O O . ARG A 1 282 ? 38.967 12.759 -48.784 1.00 78.00 282 ARG A O 1
ATOM 2212 N N . ALA A 1 283 ? 39.354 14.505 -47.420 1.00 79.56 283 ALA A N 1
ATOM 2213 C CA . ALA A 1 283 ? 38.124 14.387 -46.650 1.00 79.56 283 ALA A CA 1
ATOM 2214 C C . ALA A 1 283 ? 37.088 15.392 -47.165 1.00 79.56 283 ALA A C 1
ATOM 2216 O O . ALA A 1 283 ? 37.403 16.570 -47.342 1.00 79.56 283 ALA A O 1
ATOM 2217 N N . TYR A 1 284 ? 35.863 14.926 -47.389 1.00 77.88 284 TYR A N 1
ATOM 2218 C CA . TYR A 1 284 ? 34.734 15.739 -47.823 1.00 77.88 284 TYR A CA 1
ATOM 2219 C C . TYR A 1 284 ? 33.561 15.522 -46.885 1.00 77.88 284 TYR A C 1
ATOM 2221 O O . TYR A 1 284 ? 33.156 14.386 -46.661 1.00 77.88 284 TYR A O 1
ATOM 2229 N N . THR A 1 285 ? 33.006 16.607 -46.360 1.00 76.69 285 THR A N 1
ATOM 2230 C CA . THR A 1 285 ? 31.808 16.569 -45.524 1.00 76.69 285 THR A CA 1
ATOM 2231 C C . THR A 1 285 ? 30.591 16.849 -46.400 1.00 76.69 285 THR A C 1
ATOM 2233 O O . THR A 1 285 ? 30.508 17.909 -47.016 1.00 76.69 285 THR A O 1
ATOM 2236 N N . LEU A 1 286 ? 29.671 15.892 -46.479 1.00 77.94 286 LEU A N 1
ATOM 2237 C CA . LEU A 1 286 ? 28.482 15.918 -47.341 1.00 77.94 286 LEU A CA 1
ATOM 2238 C C . LEU A 1 286 ? 27.234 15.671 -46.512 1.00 77.94 286 LEU A C 1
ATOM 2240 O O . LEU A 1 286 ? 27.344 15.008 -45.480 1.00 77.94 286 LEU A O 1
ATOM 2244 N N . ARG A 1 287 ? 26.054 16.138 -46.944 1.00 74.56 287 ARG A N 1
ATOM 2245 C CA . ARG A 1 287 ? 24.825 15.674 -46.291 1.00 74.56 287 ARG A CA 1
ATOM 2246 C C . ARG A 1 287 ? 24.554 14.234 -46.690 1.00 74.56 287 ARG A C 1
ATOM 2248 O O . ARG A 1 287 ? 24.799 13.842 -47.825 1.00 74.56 287 ARG A O 1
ATOM 2255 N N . ARG A 1 288 ? 23.996 13.454 -45.768 1.00 70.69 288 ARG A N 1
ATOM 2256 C CA . ARG A 1 288 ? 23.640 12.049 -46.023 1.00 70.69 288 ARG A CA 1
ATOM 2257 C C . ARG A 1 288 ? 22.578 11.870 -47.111 1.00 70.69 288 ARG A C 1
ATOM 2259 O O . ARG A 1 288 ? 22.527 10.822 -47.731 1.00 70.69 288 ARG A O 1
ATOM 2266 N N . THR A 1 289 ? 21.780 12.902 -47.372 1.00 70.69 289 THR A N 1
ATOM 2267 C CA . THR A 1 289 ? 20.766 12.922 -48.436 1.00 70.69 289 THR A CA 1
ATOM 2268 C C . THR A 1 289 ? 21.282 13.463 -49.767 1.00 70.69 289 THR A C 1
ATOM 2270 O O . THR A 1 289 ? 20.530 13.460 -50.736 1.00 70.69 289 THR A O 1
ATOM 2273 N N . ASP A 1 290 ? 22.502 14.006 -49.814 1.00 78.38 290 ASP A N 1
ATOM 2274 C CA . ASP A 1 290 ? 23.027 14.588 -51.048 1.00 78.38 290 ASP A CA 1
ATOM 2275 C C . ASP A 1 290 ? 23.474 13.464 -51.988 1.00 78.38 290 ASP A C 1
ATOM 2277 O O . ASP A 1 290 ? 24.150 12.521 -51.575 1.00 78.38 290 ASP A O 1
ATOM 2281 N N . GLU A 1 291 ? 23.122 13.583 -53.265 1.00 86.56 291 GLU A N 1
ATOM 2282 C CA . GLU A 1 291 ? 23.639 12.704 -54.310 1.00 86.56 291 GLU A CA 1
ATOM 2283 C C . GLU A 1 291 ? 25.162 12.855 -54.433 1.00 86.56 291 GLU A C 1
ATOM 2285 O O . GLU A 1 291 ? 25.715 13.962 -54.445 1.00 86.56 291 GLU A O 1
ATOM 2290 N N . LEU A 1 292 ? 25.861 11.729 -54.574 1.00 85.81 292 LEU A N 1
ATOM 2291 C CA . LEU A 1 292 ? 27.315 11.702 -54.709 1.00 85.81 292 LEU A CA 1
ATOM 2292 C C . LEU A 1 292 ? 27.811 12.320 -56.027 1.00 85.81 292 LEU A C 1
ATOM 2294 O O . LEU A 1 292 ? 29.008 12.584 -56.148 1.00 85.81 292 LEU A O 1
ATOM 2298 N N . GLN A 1 293 ? 26.929 12.606 -56.991 1.00 84.38 293 GLN A N 1
ATOM 2299 C CA . GLN A 1 293 ? 27.275 13.194 -58.288 1.00 84.38 293 GLN A CA 1
ATOM 2300 C C . GLN A 1 293 ? 28.064 14.501 -58.140 1.00 84.38 293 GLN A C 1
ATOM 2302 O O . GLN A 1 293 ? 29.107 14.659 -58.770 1.00 84.38 293 GLN A O 1
ATOM 2307 N N . GLY A 1 294 ? 27.646 15.398 -57.240 1.00 81.50 294 GLY A N 1
ATOM 2308 C CA . GLY A 1 294 ? 28.356 16.661 -57.009 1.00 81.50 294 GLY A CA 1
ATOM 2309 C C . GLY A 1 294 ? 29.774 16.462 -56.458 1.00 81.50 294 GLY A C 1
ATOM 2310 O O . GLY A 1 294 ? 30.695 17.192 -56.829 1.00 81.50 294 GLY A O 1
ATOM 2311 N N . LEU A 1 295 ? 29.982 15.438 -55.617 1.00 83.06 295 LEU A N 1
ATOM 2312 C CA . LEU A 1 295 ? 31.317 15.044 -55.160 1.00 83.06 295 LEU A CA 1
ATOM 2313 C C . LEU A 1 295 ? 32.143 14.478 -56.323 1.00 83.06 295 LEU A C 1
ATOM 2315 O O . LEU A 1 295 ? 33.312 14.836 -56.465 1.00 83.06 295 LEU A O 1
ATOM 2319 N N . MET A 1 296 ? 31.550 13.618 -57.156 1.00 84.44 2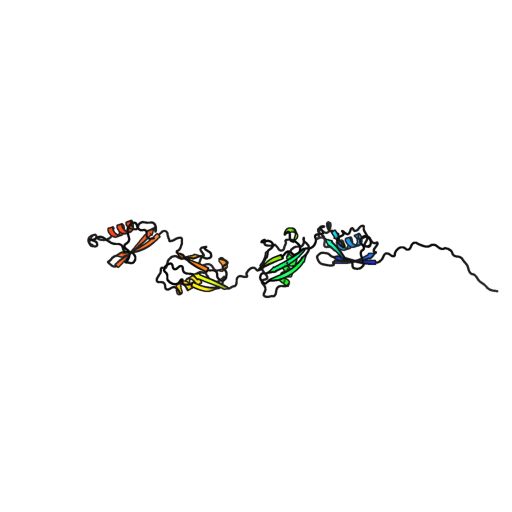96 MET A N 1
ATOM 2320 C CA . MET A 1 296 ? 32.228 13.020 -58.309 1.00 84.44 296 MET A CA 1
ATOM 2321 C C . MET A 1 296 ? 32.682 14.087 -59.309 1.00 84.44 296 MET A C 1
ATOM 2323 O O . MET A 1 296 ? 33.845 14.078 -59.715 1.00 84.44 296 MET A O 1
ATOM 2327 N N . ASP A 1 297 ? 31.820 15.049 -59.633 1.00 82.25 297 ASP A N 1
ATOM 2328 C CA . ASP A 1 297 ? 32.131 16.162 -60.534 1.00 82.25 297 ASP A CA 1
ATOM 2329 C C . ASP A 1 297 ? 33.227 17.064 -59.951 1.00 82.25 297 ASP A C 1
ATOM 2331 O O . ASP A 1 297 ? 34.172 17.451 -60.645 1.00 82.25 297 ASP A O 1
ATOM 2335 N N . LEU A 1 298 ? 33.165 17.345 -58.643 1.00 81.75 298 LEU A N 1
ATOM 2336 C CA . LEU A 1 298 ? 34.202 18.101 -57.943 1.00 81.75 298 LEU A CA 1
ATOM 2337 C C . LEU A 1 298 ? 35.554 17.377 -57.986 1.00 81.75 298 LEU A C 1
ATOM 2339 O O . LEU A 1 298 ? 36.585 18.018 -58.200 1.00 81.75 298 LEU A O 1
ATOM 2343 N N . CYS A 1 299 ? 35.568 16.057 -57.805 1.00 76.06 299 CYS A N 1
ATOM 2344 C CA . CYS A 1 299 ? 36.778 15.253 -57.936 1.00 76.06 299 CYS A CA 1
ATOM 2345 C C . CYS A 1 299 ? 37.321 15.293 -59.369 1.00 76.06 299 CYS A C 1
ATOM 2347 O O . CYS A 1 299 ? 38.509 15.540 -59.551 1.00 76.06 299 CYS A O 1
ATOM 2349 N N . LEU A 1 300 ? 36.462 15.132 -60.376 1.00 76.25 300 LEU A N 1
ATOM 2350 C CA . LEU A 1 300 ? 36.849 15.179 -61.788 1.00 76.25 300 LEU A CA 1
ATOM 2351 C C . LEU A 1 300 ? 37.394 16.548 -62.211 1.00 76.25 300 LEU A C 1
ATOM 2353 O O . LEU A 1 300 ? 38.346 16.612 -62.981 1.00 76.25 300 LEU A O 1
ATOM 2357 N N . SER A 1 301 ? 36.845 17.642 -61.67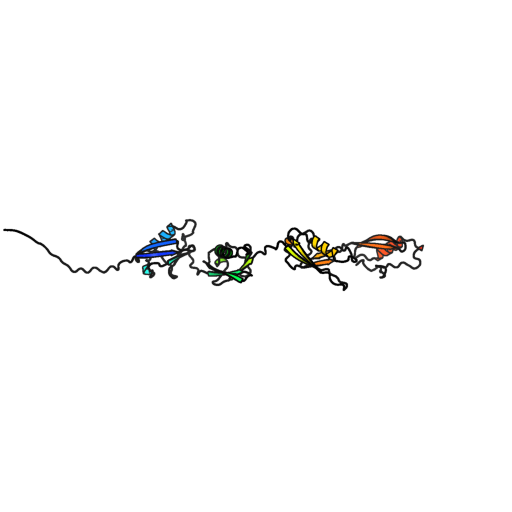7 1.00 74.69 301 SER A N 1
ATOM 2358 C CA . SER A 1 301 ? 37.296 19.005 -61.999 1.00 74.69 301 SER A CA 1
ATOM 2359 C C . SER A 1 301 ? 38.679 19.361 -61.441 1.00 74.69 301 SER A C 1
ATOM 2361 O O . SER A 1 301 ? 39.322 20.290 -61.927 1.00 74.69 301 SER A O 1
ATOM 2363 N N . ARG A 1 302 ? 39.137 18.653 -60.401 1.00 70.50 302 ARG A N 1
ATOM 2364 C CA . ARG A 1 302 ? 40.394 18.950 -59.694 1.00 70.50 302 ARG A CA 1
ATOM 2365 C C . ARG A 1 302 ? 41.578 18.117 -60.159 1.00 70.50 302 ARG A C 1
ATOM 2367 O O . ARG A 1 302 ? 42.705 18.433 -59.783 1.00 70.50 302 ARG A O 1
ATOM 2374 N N . GLU A 1 303 ? 41.337 17.073 -60.941 1.00 67.94 303 GLU A N 1
ATOM 2375 C CA . GLU A 1 303 ? 42.390 16.190 -61.420 1.00 67.94 303 GLU A CA 1
ATOM 2376 C C . GLU A 1 303 ? 42.735 16.495 -62.888 1.00 67.94 303 GLU A C 1
ATOM 2378 O O . GLU A 1 303 ? 41.851 16.809 -63.688 1.00 67.94 303 GLU A O 1
ATOM 2383 N N . PRO A 1 304 ? 44.020 16.434 -63.275 1.00 62.62 304 PRO A N 1
ATOM 2384 C CA . PRO A 1 304 ? 44.430 16.744 -64.636 1.00 62.62 304 PRO A CA 1
ATOM 2385 C C . PRO A 1 304 ? 43.823 15.736 -65.619 1.00 62.62 304 PRO A C 1
ATOM 2387 O O . PRO A 1 304 ? 43.952 14.524 -65.446 1.00 62.62 304 PRO A O 1
ATOM 2390 N N . ALA A 1 305 ? 43.214 16.242 -66.697 1.00 58.25 305 ALA A N 1
ATOM 2391 C CA . ALA A 1 305 ? 42.526 15.447 -67.722 1.00 58.25 305 ALA A CA 1
ATOM 2392 C C . ALA A 1 305 ? 43.390 14.332 -68.357 1.00 58.25 305 ALA A C 1
ATOM 2394 O O . ALA A 1 305 ? 42.861 13.394 -68.950 1.00 58.25 305 ALA A O 1
ATOM 2395 N N . SER A 1 306 ? 44.718 14.403 -68.216 1.00 61.88 306 SER A N 1
ATOM 2396 C CA . SER A 1 306 ? 45.661 13.384 -68.681 1.00 61.88 306 SER A CA 1
ATOM 2397 C C . SER A 1 306 ? 45.644 12.084 -67.866 1.00 61.88 306 SER A C 1
ATOM 2399 O O . SER A 1 306 ? 46.080 11.063 -68.390 1.00 61.88 306 SER A O 1
ATOM 2401 N N . MET A 1 307 ? 45.150 12.085 -66.620 1.00 60.44 307 MET A N 1
ATOM 2402 C CA . MET A 1 307 ? 45.181 10.900 -65.745 1.00 60.44 307 MET A CA 1
ATOM 2403 C C . MET A 1 307 ? 44.068 9.878 -66.020 1.00 60.44 307 MET A C 1
ATOM 2405 O O . MET A 1 307 ? 44.209 8.720 -65.632 1.00 60.44 307 MET A O 1
ATOM 2409 N N . TYR A 1 308 ? 42.984 10.265 -66.699 1.00 62.19 308 TYR A N 1
ATOM 2410 C CA . TYR A 1 308 ? 41.765 9.450 -66.787 1.00 62.19 308 TYR A CA 1
ATOM 2411 C C . TYR A 1 308 ? 41.190 9.388 -68.209 1.00 62.19 308 TYR A C 1
ATOM 2413 O O . TYR A 1 308 ? 40.001 9.615 -68.425 1.00 62.19 308 TYR A O 1
ATOM 2421 N N . GLN A 1 309 ? 42.031 9.049 -69.195 1.00 52.53 309 GLN A N 1
ATOM 2422 C CA . GLN A 1 309 ? 41.648 8.946 -70.617 1.00 52.53 309 GLN A CA 1
ATOM 2423 C C . GLN A 1 309 ? 40.475 7.982 -70.894 1.00 52.53 309 GLN A C 1
ATOM 2425 O O . GLN A 1 309 ? 39.779 8.154 -71.889 1.00 52.53 309 GLN A O 1
ATOM 2430 N N . ASN A 1 310 ? 40.221 7.016 -70.002 1.00 57.19 310 ASN A N 1
ATOM 2431 C CA . ASN A 1 310 ? 39.135 6.031 -70.116 1.00 57.19 310 ASN A CA 1
ATOM 2432 C C . ASN A 1 310 ? 37.992 6.258 -69.105 1.00 57.19 310 ASN A C 1
ATOM 2434 O O . ASN A 1 310 ? 37.190 5.356 -68.858 1.00 57.19 310 ASN A O 1
ATOM 2438 N N . GLY A 1 311 ? 37.912 7.459 -68.523 1.00 63.97 311 GLY A N 1
ATOM 2439 C CA . GLY A 1 311 ? 36.947 7.805 -67.482 1.00 63.97 311 GLY A CA 1
ATOM 2440 C C . GLY A 1 311 ? 37.370 7.344 -66.083 1.00 63.97 311 GLY A C 1
ATOM 2441 O O . GLY A 1 311 ? 38.245 6.494 -65.912 1.00 63.97 311 GLY A O 1
ATOM 2442 N N . CYS A 1 312 ? 36.743 7.928 -65.063 1.00 71.50 312 CYS A N 1
ATOM 2443 C CA . CYS A 1 312 ? 36.942 7.546 -63.666 1.00 71.50 312 CYS A CA 1
ATOM 2444 C C . CYS A 1 312 ? 35.840 6.599 -63.205 1.00 71.50 312 CYS A C 1
ATOM 2446 O O . CYS A 1 312 ? 34.664 6.795 -63.513 1.00 71.50 312 CYS A O 1
ATOM 2448 N N . ILE A 1 313 ? 36.214 5.619 -62.385 1.00 76.75 313 ILE A N 1
ATOM 2449 C CA . ILE A 1 313 ? 35.266 4.824 -61.610 1.00 76.75 313 ILE A CA 1
ATOM 2450 C C . ILE A 1 313 ? 35.504 5.076 -60.124 1.00 76.75 313 ILE A C 1
ATOM 2452 O O . ILE A 1 313 ? 36.636 5.023 -59.647 1.00 76.75 313 ILE A O 1
ATOM 2456 N N . PHE A 1 314 ? 34.430 5.357 -59.394 1.00 80.88 314 PHE A N 1
ATOM 2457 C CA . PHE A 1 314 ? 34.464 5.503 -57.945 1.00 80.88 314 PHE A CA 1
ATOM 2458 C C . PHE A 1 314 ? 34.104 4.160 -57.314 1.00 80.88 314 PHE A C 1
ATOM 2460 O O . PHE A 1 314 ? 33.121 3.525 -57.711 1.00 80.88 314 PHE A O 1
ATOM 2467 N N . LEU A 1 315 ? 34.921 3.710 -56.361 1.00 82.19 315 LEU A N 1
ATOM 2468 C CA . LEU A 1 315 ? 34.737 2.438 -55.669 1.00 82.19 315 LEU A CA 1
ATOM 2469 C C . LEU A 1 315 ? 34.563 2.668 -54.166 1.00 82.19 315 LEU A C 1
ATOM 2471 O O . LEU A 1 315 ? 35.398 3.316 -53.538 1.00 82.19 315 LEU A O 1
ATOM 2475 N N . TYR A 1 316 ? 33.527 2.074 -53.581 1.00 79.62 316 TYR A N 1
ATOM 2476 C CA . TYR A 1 316 ? 33.349 1.976 -52.136 1.00 79.62 316 TYR A CA 1
ATOM 2477 C C . TYR A 1 316 ? 34.039 0.708 -51.616 1.00 79.62 316 TYR A C 1
ATOM 2479 O O . TYR A 1 316 ? 33.859 -0.384 -52.173 1.00 79.62 316 TYR A O 1
ATOM 2487 N N . ASN A 1 317 ? 34.889 0.869 -50.595 1.00 75.81 317 ASN A N 1
ATOM 2488 C CA . ASN A 1 317 ? 35.756 -0.173 -50.026 1.00 75.81 317 ASN A CA 1
ATOM 2489 C C . ASN A 1 317 ? 36.542 -0.986 -51.077 1.00 75.81 317 ASN A C 1
ATOM 2491 O O . ASN A 1 317 ? 36.825 -2.167 -50.883 1.00 75.81 317 ASN A O 1
ATOM 2495 N N . GLY A 1 318 ? 36.863 -0.368 -52.222 1.00 73.94 318 GLY A N 1
ATOM 2496 C CA . GLY A 1 318 ? 37.604 -0.993 -53.324 1.00 73.94 318 GLY A CA 1
ATOM 2497 C C . GLY A 1 318 ? 36.869 -2.121 -54.061 1.00 73.94 318 GLY A C 1
ATOM 2498 O O . GLY A 1 318 ? 37.483 -2.798 -54.879 1.00 73.94 318 GLY A O 1
ATOM 2499 N N . ARG A 1 319 ? 35.580 -2.353 -53.778 1.00 74.25 319 ARG A N 1
ATOM 2500 C CA . ARG A 1 319 ? 34.840 -3.530 -54.276 1.00 74.25 319 ARG A CA 1
ATOM 2501 C C . ARG A 1 319 ? 33.565 -3.175 -55.027 1.00 74.25 319 ARG A C 1
ATOM 2503 O O . ARG A 1 319 ? 33.253 -3.815 -56.026 1.00 74.25 319 ARG A O 1
ATOM 2510 N N . ARG A 1 320 ? 32.822 -2.169 -54.561 1.00 80.56 32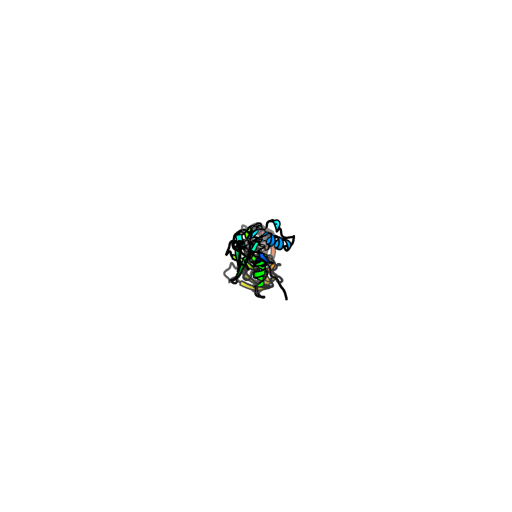0 ARG A N 1
ATOM 2511 C CA . ARG A 1 320 ? 31.529 -1.787 -55.142 1.00 80.56 320 ARG A CA 1
ATOM 2512 C C . ARG A 1 320 ? 31.676 -0.513 -55.960 1.00 80.56 320 ARG A C 1
ATOM 2514 O O . ARG A 1 320 ? 32.145 0.489 -55.434 1.00 80.56 320 ARG A O 1
ATOM 2521 N N . ARG A 1 321 ? 31.235 -0.535 -57.218 1.00 84.06 321 ARG A N 1
ATOM 2522 C CA . ARG A 1 321 ? 31.121 0.678 -58.036 1.00 84.06 321 ARG A CA 1
ATOM 2523 C C . ARG A 1 321 ? 30.004 1.565 -57.495 1.00 84.06 321 ARG A C 1
ATOM 2525 O O . ARG A 1 321 ? 28.891 1.084 -57.319 1.00 84.06 321 ARG A O 1
ATOM 2532 N N . VAL A 1 322 ? 30.333 2.829 -57.264 1.00 83.62 322 VAL A N 1
ATOM 2533 C CA . VAL A 1 322 ? 29.412 3.855 -56.769 1.00 83.62 322 VAL A CA 1
ATOM 2534 C C . VAL A 1 322 ? 28.852 4.631 -57.955 1.00 83.62 322 VAL A C 1
ATOM 2536 O O . VAL A 1 322 ? 29.595 4.943 -58.893 1.00 83.62 322 VAL A O 1
ATOM 2539 N N . GLN A 1 323 ? 27.555 4.928 -57.929 1.00 84.44 323 GLN A N 1
ATOM 2540 C CA . GLN A 1 323 ? 26.898 5.774 -58.931 1.00 84.44 323 GLN A CA 1
ATOM 2541 C C . GLN A 1 323 ? 26.632 7.171 -58.367 1.00 84.44 323 GLN A C 1
ATOM 2543 O O . GLN A 1 323 ? 26.483 7.342 -57.163 1.00 84.44 323 GLN A O 1
ATOM 2548 N N . GLY A 1 324 ? 26.574 8.185 -59.231 1.00 79.19 324 GLY A N 1
ATOM 2549 C CA . GLY A 1 324 ? 26.372 9.563 -58.780 1.00 79.19 324 GLY A CA 1
ATOM 2550 C C . GLY A 1 324 ? 24.999 9.822 -58.159 1.00 79.19 324 GLY A C 1
ATOM 2551 O O . GLY A 1 324 ? 24.900 10.648 -57.264 1.00 79.19 324 GLY A O 1
ATOM 2552 N N . SER A 1 325 ? 23.968 9.078 -58.566 1.00 81.38 325 SER A N 1
ATOM 2553 C CA . SER A 1 325 ? 22.621 9.154 -57.983 1.00 81.38 325 SER A CA 1
ATOM 2554 C C . SER A 1 325 ? 22.496 8.447 -56.629 1.00 81.38 325 SER A C 1
ATOM 2556 O O . SER A 1 325 ? 21.424 8.458 -56.032 1.00 81.38 325 SER A O 1
ATOM 2558 N N . GLU A 1 326 ? 23.544 7.758 -56.169 1.00 81.06 326 GLU A N 1
ATOM 2559 C CA . GLU A 1 326 ? 23.555 7.154 -54.839 1.00 81.06 326 GLU A CA 1
ATOM 2560 C C . GLU A 1 326 ? 23.839 8.225 -53.785 1.00 81.06 326 GLU A C 1
ATOM 2562 O O . GLU A 1 326 ? 24.545 9.206 -54.028 1.00 81.06 326 GLU A O 1
ATOM 2567 N N . THR A 1 327 ? 23.288 8.008 -52.600 1.00 81.88 327 THR A N 1
ATOM 2568 C CA . THR A 1 327 ? 23.548 8.804 -51.405 1.00 81.88 327 THR A CA 1
ATOM 2569 C C . THR A 1 327 ? 24.647 8.155 -50.559 1.00 81.88 327 THR A C 1
ATOM 2571 O O . THR A 1 327 ? 24.944 6.974 -50.735 1.00 81.88 327 THR A O 1
ATOM 2574 N N . PRO A 1 328 ? 25.266 8.890 -49.620 1.00 75.00 328 PRO A N 1
ATOM 2575 C CA . PRO A 1 328 ? 26.177 8.305 -48.638 1.00 75.00 328 PRO A CA 1
ATOM 2576 C C . PRO A 1 328 ? 25.572 7.244 -47.698 1.00 75.00 328 PRO A C 1
ATOM 2578 O O . PRO A 1 328 ? 26.344 6.548 -47.035 1.00 75.00 328 PRO A O 1
ATOM 2581 N N . ASP A 1 329 ? 24.240 7.170 -47.592 1.00 70.00 329 ASP A N 1
ATOM 2582 C CA . ASP A 1 329 ? 23.510 6.101 -46.889 1.00 70.00 329 ASP A CA 1
ATOM 2583 C C . ASP A 1 329 ? 23.344 4.830 -47.742 1.00 70.00 329 ASP A C 1
ATOM 2585 O O . ASP A 1 329 ? 23.129 4.946 -48.972 1.00 70.00 329 ASP A O 1
#

Solvent-accessible surface area (backbone atoms only — not comparable to full-atom values): 19838 Å² total; per-residue (Å²): 133,81,90,79,90,82,84,85,90,81,89,76,97,73,88,72,81,84,68,78,75,72,50,76,30,37,39,28,41,28,44,93,93,40,78,77,48,74,48,76,45,42,36,76,40,51,35,38,64,58,50,54,56,50,57,74,68,52,64,87,88,54,69,57,89,52,40,39,40,31,41,96,92,38,78,58,57,36,91,40,28,40,56,83,69,74,60,56,71,68,38,64,36,40,51,32,47,84,46,62,93,61,76,62,27,35,37,30,44,32,36,92,85,70,51,72,43,75,50,76,40,53,34,82,42,48,41,41,64,61,50,52,54,45,60,69,72,47,60,94,86,51,81,89,49,60,48,41,33,45,95,92,34,80,58,60,50,80,41,23,39,54,83,67,69,62,52,71,73,38,68,32,41,43,46,58,51,75,74,71,57,67,54,32,37,37,32,39,38,50,73,57,91,74,90,52,82,62,56,70,44,73,50,75,42,43,22,84,78,39,35,47,43,63,57,52,54,53,43,56,73,72,47,83,79,85,70,70,97,62,69,62,36,43,24,45,91,88,38,84,54,68,45,86,40,32,43,55,83,71,68,63,53,74,71,39,54,38,36,52,39,74,29,88,75,61,59,68,54,44,76,47,74,48,70,47,98,86,68,55,74,46,78,44,79,41,47,42,84,42,50,38,36,66,57,52,53,53,54,57,73,74,48,66,76,83,81,44,85,87,59,86,83,52,56,52,94,82,74,43,80,58,57,41,87,39,41,79,107

Sequence (329 aa):
MSSKATREDDADDSSSPEVEASSLITLRVKDSEGVRITRTMRTTDALDDLMDFYLGMVPADMDAAEGVFMHYCRRVTGDRTPADYDMEDGDEVSFFPDGTWTTPVTLTVTDNNGRRVTHTMRRLHILDILFDLYFAMLPSTAPREGVFIYHCRELSPKQTPEECNMKDGDEIAFSPFSKPSAFVTLTIRGNNNNGGGSVVVTRTMLRTQERLQDLIDLYFAMVSTDDERGEFDVTCCGRKVDIEKTPADYGMEDGDQLRLAPATERSRFVTINLVTMVGVKRAYTLRRTDELQGLMDLCLSREPASMYQNGCIFLYNGRRRVQGSETPD

InterPro domains:
  IPR029071 Ubiquitin-like domain superfamily [SSF54236] (22-97)
  IPR029071 Ubiquitin-like domain superfamily [SSF54236] (104-174)
  IPR029071 Ubiquitin-like domain superfamily [SSF54236] (181-261)